Protein AF-A0A0G0W596-F1 (afdb_monomer_lite)

pLDDT: mean 86.66, std 13.68, range [36.91, 97.81]

Sequence (212 aa):
FNVTNSRGSFLPIEAFNLPSAPQGGFKIITNQITNSRLVGLHFIVGQDIKKMVISLTGNFDDSIIEFFSSQKEVDLCSKFGGFVRQSICKNGQYTIYVKFFTEYGQPSEVISTSVRLVSGDSPDNHSVVSALFIKPLYKGMSSSDVKRLQSLLSDLPEIYPEGLITGYFGFLTEKAIQRFQVQYGITSLSTDPGYGYVGPKTRAKLQEIFNR

Secondary structure (DSSP, 8-state):
---------PPPGGGGPPP-PPTT--EEE--SEESSSEEEEEEE--TTEEEEEEESSTT-TT---EE--SEEEEETTEETTTTEE-S---SEEEEEEEEEEETT-PBPPPEEEEEEE--SS-SS----------S-B-TT-BSHHHHHHHHHHHT-TTT-TT----SB--HHHHHHHHHHHHHTTS-S-TTSTTTT-B-HHHHHHHHHHH--

Foldseek 3Di:
DDDPPDPDPDDDPCLPDAFDADVVGKDWDWAQEDQDQKTKTFIDGDPQWFWKWKDQDPVCPQIDIDTDDRMDIDRQQAGNHNPAHQPDDDFAKTKMWMWTAGPSGRIDDIDIDIHTHDNPDDDDDPPLLQLQDPDKDAAADADPVQLSLLCLLLVPCVLQVVSHRPSHCHPSVLSSLQSVCCVVVVDDDCPPPCRSMCDPSNSVVSNVVRVD

Structure (mmCIF, N/CA/C/O backbone):
data_AF-A0A0G0W596-F1
#
_entry.id   AF-A0A0G0W596-F1
#
loop_
_atom_site.group_PDB
_atom_site.id
_atom_site.type_symbol
_atom_site.label_atom_id
_atom_site.label_alt_id
_atom_site.label_comp_id
_atom_site.label_asym_id
_atom_site.label_entity_id
_atom_site.label_seq_id
_atom_site.pdbx_PDB_ins_code
_atom_site.Cartn_x
_atom_site.Cartn_y
_atom_site.Cartn_z
_atom_site.occupancy
_atom_site.B_iso_or_equiv
_atom_site.auth_seq_id
_atom_site.auth_comp_id
_atom_site.auth_asym_id
_atom_site.auth_atom_id
_atom_site.pdbx_PDB_model_num
ATOM 1 N N . PHE A 1 1 ? -6.261 -26.479 59.184 1.00 36.91 1 PHE A N 1
ATOM 2 C CA . PHE A 1 1 ? -5.425 -26.418 57.971 1.00 36.91 1 PHE A CA 1
ATOM 3 C C . PHE A 1 1 ? -5.907 -25.256 57.117 1.00 36.91 1 PHE A C 1
ATOM 5 O O . PHE A 1 1 ? -6.992 -25.334 56.560 1.00 36.91 1 PHE A O 1
ATOM 12 N N . ASN A 1 2 ? -5.154 -24.152 57.105 1.00 38.25 2 ASN A N 1
ATOM 13 C CA . ASN A 1 2 ? -5.398 -23.021 56.210 1.00 38.25 2 ASN A CA 1
ATOM 14 C C . ASN A 1 2 ? -4.951 -23.422 54.805 1.00 38.25 2 ASN A C 1
ATOM 16 O O . ASN A 1 2 ? -3.762 -23.643 54.587 1.00 38.25 2 ASN A O 1
ATOM 20 N N . VAL A 1 3 ? -5.890 -23.510 53.867 1.00 43.50 3 VAL A N 1
ATOM 21 C CA . VAL A 1 3 ? -5.562 -23.633 52.446 1.00 43.50 3 VAL A CA 1
ATOM 22 C C . VAL A 1 3 ? -5.414 -22.215 51.906 1.00 43.50 3 VAL A C 1
ATOM 24 O O 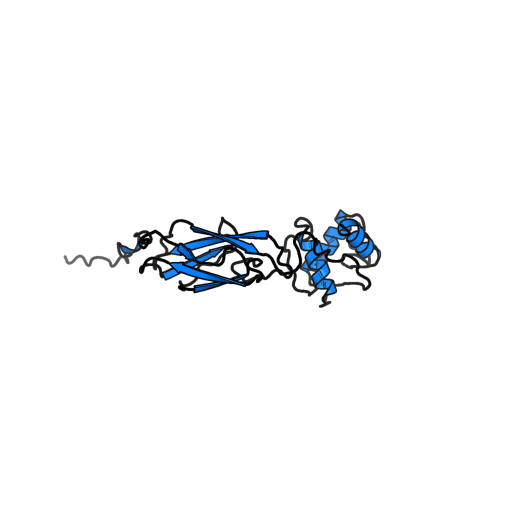. VAL A 1 3 ? -6.393 -21.500 51.707 1.00 43.50 3 VAL A O 1
ATOM 27 N N . THR A 1 4 ? -4.170 -21.777 51.725 1.00 44.16 4 THR A N 1
ATOM 28 C CA . THR A 1 4 ? -3.853 -20.564 50.970 1.00 44.16 4 THR A CA 1
ATOM 29 C C . THR A 1 4 ? -4.248 -20.793 49.519 1.00 44.16 4 THR A C 1
ATOM 31 O O . THR A 1 4 ? -3.578 -21.543 48.811 1.00 44.16 4 THR A O 1
ATOM 34 N N . ASN A 1 5 ? -5.350 -20.174 49.092 1.00 43.12 5 ASN A N 1
ATOM 35 C CA . ASN A 1 5 ? -5.788 -20.211 47.703 1.00 43.12 5 ASN A CA 1
ATOM 36 C C . ASN A 1 5 ? -4.708 -19.570 46.820 1.00 43.12 5 ASN A C 1
ATOM 38 O O . ASN A 1 5 ? -4.368 -18.392 46.961 1.00 43.12 5 ASN A O 1
ATOM 42 N N . SER A 1 6 ? -4.142 -20.389 45.941 1.00 49.84 6 SER A N 1
ATOM 43 C CA . SER A 1 6 ? -3.164 -20.030 44.925 1.00 49.84 6 SER A CA 1
ATOM 44 C C . SER A 1 6 ? -3.703 -18.904 44.045 1.00 49.84 6 SER A C 1
ATOM 46 O O . SER A 1 6 ? -4.738 -19.055 43.398 1.00 49.84 6 SER A O 1
ATOM 48 N N . ARG A 1 7 ? -2.979 -17.781 44.003 1.00 52.16 7 ARG A N 1
ATOM 49 C CA . ARG A 1 7 ? -3.210 -16.661 43.084 1.00 52.16 7 ARG A CA 1
ATOM 50 C C . ARG A 1 7 ? -2.924 -17.108 41.648 1.00 52.16 7 ARG A C 1
ATOM 52 O O . ARG A 1 7 ? -1.826 -16.909 41.141 1.00 52.16 7 ARG A O 1
ATOM 59 N N . GLY A 1 8 ? -3.904 -17.736 41.010 1.00 57.44 8 GLY A N 1
ATOM 60 C CA . GLY A 1 8 ? -3.962 -17.820 39.556 1.00 57.44 8 GLY A CA 1
ATOM 61 C C . GLY A 1 8 ? -4.438 -16.474 39.019 1.00 57.44 8 GLY A C 1
ATOM 62 O O . GLY A 1 8 ? -5.528 -16.032 39.376 1.00 57.44 8 GLY A O 1
ATOM 63 N N . SER A 1 9 ? -3.620 -15.800 38.211 1.00 64.94 9 SER A N 1
ATOM 64 C CA . SER A 1 9 ? -3.994 -14.560 37.522 1.00 64.94 9 SER A CA 1
ATOM 65 C C . SER A 1 9 ? -5.062 -14.859 36.472 1.00 64.94 9 SER A C 1
ATOM 67 O O . SER A 1 9 ? -4.752 -15.101 35.308 1.00 64.94 9 SER A O 1
ATOM 69 N N . PHE A 1 10 ? -6.320 -14.907 36.898 1.00 79.88 10 PHE A N 1
ATOM 70 C CA . PHE A 1 10 ? -7.454 -14.997 35.991 1.00 79.88 10 PHE A CA 1
ATOM 71 C C . PHE A 1 10 ? -7.694 -13.623 35.367 1.00 79.88 10 PHE A C 1
ATOM 73 O O . PHE A 1 10 ? -7.660 -12.607 36.064 1.00 79.88 10 PHE A O 1
ATOM 80 N N . LEU A 1 11 ? -7.912 -13.588 34.052 1.00 82.81 11 LEU A N 1
ATOM 81 C CA . LEU A 1 11 ? -8.364 -12.367 33.395 1.00 82.81 11 LEU A CA 1
ATOM 82 C C . LEU A 1 11 ? -9.753 -11.987 33.938 1.00 82.81 11 LEU A C 1
ATOM 84 O O . LEU A 1 11 ? -10.549 -12.882 34.241 1.00 82.81 11 LEU A O 1
ATOM 88 N N . PRO A 1 12 ? -10.047 -10.683 34.070 1.00 89.12 12 PRO A N 1
ATOM 89 C CA . PRO A 1 12 ? -11.373 -10.227 34.472 1.00 89.12 12 PRO A CA 1
ATOM 90 C C . PRO A 1 12 ? -12.428 -10.703 33.460 1.00 89.12 12 PRO A C 1
ATOM 92 O O . PRO A 1 12 ? -12.115 -10.898 32.285 1.00 89.12 12 PRO A O 1
ATOM 95 N N . ILE A 1 13 ? -13.674 -10.913 33.899 1.00 86.56 13 ILE A N 1
ATOM 96 C CA . ILE A 1 13 ? -14.753 -11.447 33.040 1.00 86.56 13 ILE A CA 1
ATOM 97 C C . ILE A 1 13 ? -14.982 -10.526 31.831 1.00 86.56 13 ILE A C 1
ATOM 99 O O . ILE A 1 13 ? -15.252 -10.990 30.724 1.00 86.56 13 ILE A O 1
ATOM 103 N N . GLU A 1 14 ? -14.775 -9.225 32.016 1.00 87.50 14 GLU A N 1
ATOM 104 C CA . GLU A 1 14 ? -14.873 -8.201 30.983 1.00 87.50 14 GLU A CA 1
ATOM 105 C C . GLU A 1 14 ? -13.864 -8.395 29.840 1.00 87.50 14 GLU A C 1
ATOM 107 O O . GLU A 1 14 ? -14.094 -7.905 28.735 1.00 87.50 14 GLU A O 1
ATOM 112 N N . ALA A 1 15 ? -12.782 -9.153 30.052 1.00 90.62 15 ALA A N 1
ATOM 113 C CA . ALA A 1 15 ? -11.807 -9.476 29.009 1.00 90.62 15 ALA A CA 1
ATOM 114 C C . ALA A 1 15 ? -12.377 -10.332 27.871 1.00 90.62 15 ALA A C 1
ATOM 116 O O . ALA A 1 15 ? -11.777 -10.411 26.795 1.00 90.62 15 ALA A O 1
ATOM 117 N N . PHE A 1 16 ? -13.532 -10.956 28.092 1.00 92.44 16 PHE A N 1
ATOM 118 C CA . PHE A 1 16 ? -14.226 -11.783 27.110 1.00 92.44 16 PHE A CA 1
ATOM 119 C C . PHE A 1 16 ? -15.388 -11.051 26.427 1.00 92.44 16 PHE A C 1
ATOM 121 O O . PHE A 1 16 ? -15.996 -11.601 25.510 1.00 92.44 16 PHE A O 1
ATOM 128 N N . ASN A 1 17 ? -15.689 -9.813 26.835 1.00 93.88 17 ASN A N 1
ATOM 129 C CA . ASN A 1 17 ? -16.763 -9.035 26.232 1.00 93.88 17 ASN A CA 1
ATOM 130 C C . ASN A 1 17 ? -16.370 -8.561 24.830 1.00 93.88 17 ASN A C 1
ATOM 132 O O . ASN A 1 17 ? -15.321 -7.941 24.635 1.00 93.88 17 ASN A O 1
ATOM 136 N N . LEU A 1 18 ? -17.247 -8.821 23.860 1.00 95.25 18 LEU A N 1
ATOM 137 C CA . LEU A 1 18 ? -17.132 -8.243 22.525 1.00 95.25 18 LEU A CA 1
ATOM 138 C C . LEU A 1 18 ? -17.275 -6.713 22.585 1.00 95.25 18 LEU A C 1
ATOM 140 O O . LEU A 1 18 ? -17.968 -6.201 23.468 1.00 95.25 18 LEU A O 1
ATOM 144 N N . PRO A 1 19 ? -16.675 -5.982 21.629 1.00 96.31 19 PRO A N 1
ATOM 145 C CA . PRO A 1 19 ? -16.856 -4.544 21.514 1.00 96.31 19 PRO A CA 1
ATOM 146 C C . PRO A 1 19 ? -18.317 -4.085 21.502 1.00 96.31 19 PRO A C 1
ATOM 148 O O . PRO A 1 19 ? -19.136 -4.570 20.717 1.00 96.31 19 PRO A O 1
ATOM 151 N N . SER A 1 20 ? -18.620 -3.077 22.311 1.00 95.06 20 SER A N 1
ATOM 152 C CA . SER A 1 20 ? -19.950 -2.490 22.440 1.00 95.06 20 SER A CA 1
ATOM 153 C C . SER A 1 20 ? -20.185 -1.448 21.346 1.00 95.06 20 SER A C 1
ATOM 155 O O . SER A 1 20 ? -19.596 -0.369 21.347 1.00 95.06 20 SER A O 1
ATOM 157 N N . ALA A 1 21 ? -21.063 -1.745 20.389 1.00 92.06 21 ALA A N 1
ATOM 158 C CA . ALA A 1 21 ? -21.378 -0.802 19.320 1.00 92.06 21 ALA A CA 1
ATOM 159 C C . ALA A 1 21 ? -22.226 0.387 19.835 1.00 92.06 21 ALA A C 1
ATOM 161 O O . ALA A 1 21 ? -23.176 0.178 20.594 1.00 92.06 21 ALA A O 1
ATOM 162 N N . PRO A 1 22 ? -21.947 1.634 19.406 1.00 91.88 22 PRO A N 1
ATOM 163 C CA . PRO A 1 22 ? -22.785 2.786 19.730 1.00 91.88 22 PRO A CA 1
ATOM 164 C C . PRO A 1 22 ? -24.123 2.736 18.969 1.00 91.88 22 PRO A C 1
ATOM 166 O O . PRO A 1 22 ? -24.329 1.904 18.079 1.00 91.88 22 PRO A O 1
ATOM 169 N N . GLN A 1 23 ? -25.047 3.650 19.285 1.00 89.44 23 GLN A N 1
ATOM 170 C CA . GLN A 1 23 ? -26.336 3.735 18.591 1.00 89.44 23 GLN A CA 1
ATOM 171 C C . GLN A 1 23 ? -26.127 3.953 17.080 1.00 89.44 23 GLN A C 1
ATOM 173 O O . GLN A 1 23 ? -25.554 4.952 16.645 1.00 89.44 23 GLN A O 1
ATOM 178 N N . GLY A 1 24 ? -26.604 3.004 16.270 1.00 86.69 24 GLY A N 1
ATOM 179 C CA . GLY A 1 24 ? -26.395 3.003 14.819 1.00 86.69 24 GLY A CA 1
ATOM 180 C C . GLY A 1 24 ? -25.111 2.312 14.348 1.00 86.69 24 GLY A C 1
ATOM 181 O O . GLY A 1 24 ? -24.777 2.444 13.172 1.00 86.69 24 GLY A O 1
ATOM 182 N N . GLY A 1 25 ? -24.422 1.580 15.228 1.00 92.81 25 GLY A N 1
ATOM 183 C CA . GLY A 1 25 ? -23.269 0.748 14.890 1.00 92.81 25 GLY A CA 1
ATOM 184 C C . GLY A 1 25 ? -21.946 1.509 14.813 1.00 92.81 25 GLY A C 1
ATOM 185 O O . GLY A 1 25 ? -21.899 2.735 14.919 1.00 92.81 25 GLY A O 1
ATOM 186 N N . PHE A 1 26 ? -20.858 0.768 14.608 1.00 94.69 26 PHE A N 1
ATOM 187 C CA . PHE A 1 26 ? -19.554 1.353 14.298 1.00 94.69 26 PHE A CA 1
ATOM 188 C C . PHE A 1 26 ? -19.595 2.045 12.929 1.00 94.69 26 PHE A C 1
ATOM 190 O O . PHE A 1 26 ? -20.123 1.479 11.970 1.00 94.69 26 PHE A O 1
ATOM 197 N N . LYS A 1 27 ? -19.033 3.254 12.814 1.00 94.50 27 LYS A N 1
ATOM 198 C CA . LYS A 1 27 ? -19.034 4.014 11.550 1.00 94.50 27 LYS A CA 1
ATOM 199 C C . LYS A 1 27 ? -17.666 4.587 11.217 1.00 94.50 27 LYS A C 1
ATOM 201 O O . LYS A 1 27 ? -16.952 5.052 12.104 1.00 94.50 27 LYS A O 1
ATOM 206 N N . ILE A 1 28 ? -17.371 4.621 9.919 1.00 95.94 28 ILE A N 1
ATOM 207 C CA . ILE A 1 28 ? -16.279 5.397 9.327 1.00 95.94 28 ILE A CA 1
ATOM 208 C C . ILE A 1 28 ? -16.921 6.556 8.568 1.00 95.94 28 ILE A C 1
ATOM 210 O O . ILE A 1 28 ? -17.745 6.340 7.680 1.00 95.94 28 ILE A O 1
ATOM 214 N N . ILE A 1 29 ? -16.554 7.781 8.916 1.00 93.50 29 ILE A N 1
ATOM 215 C CA . ILE A 1 29 ? -16.987 8.998 8.238 1.00 93.50 29 ILE A CA 1
ATOM 216 C C . ILE A 1 29 ? -15.802 9.510 7.425 1.00 93.50 29 ILE A C 1
ATOM 218 O O . ILE A 1 29 ? -14.717 9.735 7.962 1.00 93.50 29 ILE A O 1
ATOM 222 N N . THR A 1 30 ? -16.008 9.671 6.121 1.00 92.75 30 THR A N 1
ATOM 223 C CA . THR A 1 30 ? -15.000 10.185 5.193 1.00 92.75 30 THR A CA 1
ATOM 224 C C . THR A 1 30 ? -15.647 10.731 3.921 1.00 92.75 30 THR A C 1
ATOM 226 O O . THR A 1 30 ? -16.825 10.473 3.647 1.00 92.75 30 THR A O 1
ATOM 229 N N . ASN A 1 31 ? -14.867 11.461 3.126 1.00 84.56 31 ASN A N 1
ATOM 230 C CA . ASN A 1 31 ? -15.284 11.933 1.813 1.00 84.56 31 ASN A CA 1
ATOM 231 C C . ASN A 1 31 ? -15.333 10.758 0.830 1.00 84.56 31 ASN A C 1
ATOM 233 O O . ASN A 1 31 ? -14.343 10.063 0.630 1.00 84.56 31 ASN A O 1
ATOM 237 N N . GLN A 1 32 ? -16.477 10.566 0.171 1.00 88.75 32 GLN A N 1
ATOM 238 C CA . GLN A 1 32 ? -16.659 9.492 -0.817 1.00 88.75 32 GLN A CA 1
ATOM 239 C C . GLN A 1 32 ? -15.873 9.741 -2.116 1.00 88.75 32 GLN A C 1
ATOM 241 O O . GLN A 1 32 ? -15.584 8.802 -2.855 1.00 88.75 32 GLN A O 1
ATOM 246 N N . ILE A 1 33 ? -15.521 10.999 -2.401 1.00 88.62 33 ILE A N 1
ATOM 247 C CA . ILE A 1 33 ? -14.723 11.410 -3.560 1.00 88.62 33 ILE A CA 1
ATOM 248 C C . ILE A 1 33 ? -13.627 12.359 -3.074 1.00 88.62 33 ILE A C 1
ATOM 250 O O . ILE A 1 33 ? -13.894 13.265 -2.286 1.00 88.62 33 ILE A O 1
ATOM 254 N N . THR A 1 34 ? -12.401 12.157 -3.547 1.00 88.38 34 THR A N 1
ATOM 255 C CA . THR A 1 34 ? -11.233 12.969 -3.184 1.00 88.38 34 THR A CA 1
ATOM 256 C C . THR A 1 34 ? -10.324 13.171 -4.390 1.00 88.38 34 THR A C 1
ATOM 258 O O . THR A 1 34 ? -10.234 12.303 -5.252 1.00 88.38 34 THR A O 1
ATOM 261 N N . ASN A 1 35 ? -9.619 14.297 -4.443 1.00 87.25 35 ASN A N 1
ATOM 262 C CA . ASN A 1 35 ? -8.510 14.533 -5.374 1.00 87.25 35 ASN A CA 1
ATOM 263 C C . ASN A 1 35 ? -7.130 14.304 -4.730 1.00 87.25 35 ASN A C 1
ATOM 265 O O . ASN A 1 35 ? -6.111 14.323 -5.422 1.00 87.25 35 ASN A O 1
ATOM 269 N N . SER A 1 36 ? -7.108 14.064 -3.417 1.00 87.25 36 SER A N 1
ATOM 270 C CA . SER A 1 36 ? -5.921 13.793 -2.615 1.00 87.25 36 SER A CA 1
ATOM 271 C C . SER A 1 36 ? -5.823 12.309 -2.279 1.00 87.25 36 SER A C 1
ATOM 273 O O . SER A 1 36 ? -6.803 11.693 -1.856 1.00 87.25 36 SER A O 1
ATOM 275 N N . ARG A 1 37 ? -4.611 11.753 -2.391 1.00 90.69 37 ARG A N 1
ATOM 276 C CA . ARG A 1 37 ? -4.290 10.398 -1.912 1.00 90.69 37 ARG A CA 1
ATOM 277 C C . ARG A 1 37 ? -4.364 10.261 -0.388 1.00 90.69 37 ARG A C 1
ATOM 279 O O . ARG A 1 37 ? -4.497 9.149 0.106 1.00 90.69 37 ARG A O 1
ATOM 286 N N . LEU A 1 38 ? -4.231 11.374 0.335 1.00 90.94 38 LEU A N 1
ATOM 287 C CA . LEU A 1 38 ? -4.350 11.433 1.789 1.00 90.94 38 LEU A CA 1
ATOM 288 C C . LEU A 1 38 ? -5.805 11.717 2.147 1.00 90.94 38 LEU A C 1
ATOM 290 O O . LEU A 1 38 ? -6.358 12.737 1.725 1.00 90.94 38 LEU A O 1
ATOM 294 N N . VAL A 1 39 ? -6.413 10.799 2.893 1.00 93.56 39 VAL A N 1
ATOM 295 C CA . VAL A 1 39 ? -7.831 10.828 3.245 1.00 93.56 39 VAL A CA 1
ATOM 296 C C . VAL A 1 39 ? -7.992 10.802 4.755 1.00 93.56 39 VAL A C 1
ATOM 298 O O . VAL A 1 39 ? -7.520 9.886 5.428 1.00 93.56 39 VAL A O 1
ATOM 301 N N . GLY A 1 40 ? -8.707 11.799 5.273 1.00 93.38 40 GLY A N 1
ATOM 302 C CA . GLY A 1 40 ? -9.138 11.843 6.663 1.00 93.38 40 GLY A CA 1
ATOM 303 C C . GLY A 1 40 ? -10.298 10.882 6.924 1.00 93.38 40 GLY A C 1
ATOM 304 O O . GLY A 1 40 ? -11.275 10.832 6.169 1.00 93.38 40 GLY A O 1
ATOM 305 N N . LEU A 1 41 ? -10.188 10.135 8.014 1.00 95.88 41 LEU A N 1
ATOM 306 C CA . LEU A 1 41 ? -11.189 9.218 8.537 1.00 95.88 41 LEU A CA 1
ATOM 307 C C . LEU A 1 41 ? -11.572 9.672 9.941 1.00 95.88 41 LEU A C 1
ATOM 309 O O . LEU A 1 41 ? -10.693 9.901 10.771 1.00 95.88 41 LEU A O 1
ATOM 313 N N . HIS A 1 42 ? -12.870 9.749 10.212 1.00 96.31 42 HIS A N 1
ATOM 314 C CA . HIS A 1 42 ? -13.415 9.939 11.553 1.00 96.31 42 HIS A CA 1
ATOM 315 C C . HIS A 1 42 ? -14.213 8.705 11.963 1.00 96.31 42 HIS A C 1
ATOM 317 O O . HIS A 1 42 ? -14.974 8.162 11.161 1.00 96.31 42 HIS A O 1
ATOM 323 N N . PHE A 1 43 ? -14.063 8.266 13.208 1.00 96.62 43 PHE A N 1
ATOM 324 C CA . PHE A 1 43 ? -14.672 7.026 13.684 1.00 96.62 43 PHE A CA 1
ATOM 325 C C . PHE A 1 43 ? -15.720 7.288 14.760 1.00 96.62 43 PHE A C 1
ATOM 327 O O . PHE A 1 43 ? -15.474 8.018 15.719 1.00 96.62 43 PHE A O 1
ATOM 334 N N . ILE A 1 44 ? -16.879 6.642 14.621 1.00 95.31 44 ILE A N 1
ATOM 335 C CA . ILE A 1 44 ? -17.909 6.575 15.663 1.00 95.31 44 ILE A CA 1
ATOM 336 C C . ILE A 1 44 ? -17.878 5.162 16.239 1.00 95.31 44 ILE A C 1
ATOM 338 O O . ILE A 1 44 ? -18.185 4.201 15.531 1.00 95.31 44 ILE A O 1
ATOM 342 N N . VAL A 1 45 ? -17.470 5.039 17.503 1.00 96.69 45 VAL A N 1
ATOM 343 C CA . VAL A 1 45 ? -17.202 3.755 18.169 1.00 96.69 45 VAL A CA 1
ATOM 344 C C . VAL A 1 45 ? -17.712 3.739 19.614 1.00 96.69 45 VAL A C 1
ATOM 346 O O . VAL A 1 45 ? -18.100 4.776 20.151 1.00 96.69 45 VAL A O 1
ATOM 349 N N . GLY A 1 46 ? -17.714 2.557 20.236 1.00 94.88 46 GLY A N 1
ATOM 350 C CA . GLY A 1 46 ? -18.008 2.379 21.659 1.00 94.88 46 GLY A CA 1
ATOM 351 C C . GLY A 1 46 ? -16.917 2.931 22.576 1.00 94.88 46 GLY A C 1
ATOM 352 O O . GLY A 1 46 ? -15.760 3.069 22.181 1.00 94.88 46 GLY A O 1
ATOM 353 N N . GLN A 1 47 ? -17.275 3.235 23.825 1.00 94.94 47 GLN A N 1
ATOM 354 C CA . GLN A 1 47 ? -16.341 3.780 24.827 1.00 94.94 47 GLN A CA 1
ATOM 355 C C . GLN A 1 47 ? -15.284 2.762 25.302 1.00 94.94 47 GLN A C 1
ATOM 357 O O . GLN A 1 47 ? -14.240 3.133 25.852 1.00 94.94 47 GLN A O 1
ATOM 362 N N . ASP A 1 48 ? -15.558 1.480 25.086 1.00 95.50 48 ASP A N 1
ATOM 363 C CA . ASP A 1 48 ? -14.722 0.330 25.417 1.00 95.50 48 ASP A CA 1
ATOM 364 C C . ASP A 1 48 ? -13.617 0.059 24.381 1.00 95.50 48 ASP A C 1
ATOM 366 O O . ASP A 1 48 ? -12.698 -0.719 24.646 1.00 95.50 48 ASP A O 1
ATOM 370 N N . ILE A 1 49 ? -13.645 0.738 23.229 1.00 97.69 49 ILE A N 1
ATOM 371 C CA . ILE A 1 49 ? -12.593 0.634 22.217 1.00 97.69 49 ILE A CA 1
ATOM 372 C C . ILE A 1 49 ? -11.313 1.316 22.694 1.00 97.69 49 ILE A C 1
ATOM 374 O O . ILE A 1 49 ? -11.307 2.491 23.067 1.00 97.69 49 ILE A O 1
ATOM 378 N N . LYS A 1 50 ? -10.202 0.575 22.634 1.00 97.50 50 LYS A N 1
ATOM 379 C CA . LYS A 1 50 ? -8.857 1.074 22.976 1.00 97.50 50 LYS A CA 1
ATOM 380 C C . LYS A 1 50 ? -7.845 0.908 21.857 1.00 97.50 50 LYS A C 1
ATOM 382 O O . LYS A 1 50 ? -6.824 1.594 21.861 1.00 97.50 50 LYS A O 1
ATOM 387 N N . LYS A 1 51 ? -8.106 0.012 20.907 1.00 97.81 51 LYS A N 1
ATOM 388 C CA . LYS A 1 51 ? -7.210 -0.270 19.786 1.00 97.81 51 LYS A CA 1
ATOM 389 C C . LYS A 1 51 ? -8.002 -0.351 18.490 1.00 97.81 51 LYS A C 1
ATOM 391 O O . LYS A 1 51 ? -9.203 -0.619 18.493 1.00 97.81 51 LYS A O 1
ATOM 396 N N . MET A 1 52 ? -7.323 -0.124 17.381 1.00 96.75 52 MET A N 1
ATOM 397 C CA . MET A 1 52 ? -7.900 -0.211 16.049 1.00 96.75 52 MET A CA 1
ATOM 398 C C . MET A 1 52 ? -6.870 -0.717 15.052 1.00 96.75 52 MET A C 1
ATOM 400 O O . MET A 1 52 ? -5.669 -0.697 15.310 1.00 96.75 52 MET A O 1
ATOM 404 N N . VAL A 1 53 ? -7.352 -1.164 13.903 1.00 95.44 53 VAL A N 1
ATOM 405 C CA . VAL A 1 53 ? -6.512 -1.509 12.766 1.00 95.44 53 VAL A CA 1
ATOM 406 C C . VAL A 1 53 ? -7.189 -1.037 11.487 1.00 95.44 53 VAL A C 1
ATOM 408 O O . VAL A 1 53 ? -8.401 -1.199 11.330 1.00 95.44 53 VAL A O 1
ATOM 411 N N . ILE A 1 54 ? -6.405 -0.425 10.602 1.00 94.62 54 ILE A N 1
ATOM 412 C CA . ILE A 1 54 ? -6.839 0.068 9.293 1.00 94.62 54 ILE A CA 1
ATOM 413 C C . ILE A 1 54 ? -6.076 -0.710 8.232 1.00 94.62 54 ILE A C 1
ATOM 415 O O . ILE A 1 54 ? -4.866 -0.899 8.351 1.00 94.62 54 ILE A O 1
ATOM 419 N N . SER A 1 55 ? -6.786 -1.136 7.199 1.00 93.00 55 SER A N 1
ATOM 420 C CA . SER A 1 55 ? -6.242 -1.952 6.128 1.00 93.00 55 SER A CA 1
ATOM 421 C C . SER A 1 55 ? -6.822 -1.544 4.778 1.00 93.00 55 SER A C 1
ATOM 423 O O . SER A 1 55 ? -7.989 -1.152 4.681 1.00 93.00 55 SER A O 1
ATOM 425 N N . LEU A 1 56 ? -6.008 -1.644 3.729 1.00 90.81 56 LEU A N 1
ATOM 426 C CA . LEU A 1 56 ? -6.451 -1.497 2.341 1.00 90.81 56 LEU A CA 1
ATOM 427 C C . LEU A 1 56 ? -6.651 -2.863 1.664 1.00 90.81 56 LEU A C 1
ATOM 429 O O . LEU A 1 56 ? -7.070 -2.931 0.508 1.00 90.81 56 LEU A O 1
ATOM 433 N N . THR A 1 57 ? -6.402 -3.957 2.389 1.00 81.06 57 THR A N 1
ATOM 434 C CA . THR A 1 57 ? -6.633 -5.333 1.953 1.00 81.06 57 THR A CA 1
ATOM 435 C C . THR A 1 57 ? -7.675 -5.981 2.871 1.00 81.06 57 THR A C 1
ATOM 437 O O . THR A 1 57 ? -7.535 -6.005 4.082 1.00 81.06 57 THR A O 1
ATOM 440 N N . GLY A 1 58 ? -8.764 -6.548 2.345 1.00 80.38 58 GLY A N 1
ATOM 441 C CA . GLY A 1 58 ? -9.848 -7.079 3.203 1.00 80.38 58 GLY A CA 1
ATOM 442 C C . GLY A 1 58 ? -9.425 -8.165 4.214 1.00 80.38 58 GLY A C 1
ATOM 443 O O . GLY A 1 58 ? -10.185 -8.494 5.121 1.00 80.38 58 GLY A O 1
ATOM 444 N N . ASN A 1 59 ? -8.215 -8.713 4.070 1.00 86.00 59 ASN A N 1
ATOM 445 C CA . ASN A 1 59 ? -7.615 -9.724 4.934 1.00 86.00 59 ASN A CA 1
ATOM 446 C C . ASN A 1 59 ? -6.695 -9.174 6.042 1.00 86.00 59 ASN A C 1
ATOM 448 O O . ASN A 1 59 ? -6.251 -9.966 6.865 1.00 86.00 59 ASN A O 1
ATOM 452 N N . PHE A 1 60 ? -6.437 -7.862 6.107 1.00 88.00 60 PHE A N 1
ATOM 453 C CA . PHE A 1 60 ? -5.605 -7.223 7.139 1.00 88.00 60 PHE A CA 1
ATOM 454 C C . PHE A 1 60 ? -4.117 -7.640 7.163 1.00 88.00 60 PHE A C 1
ATOM 456 O O . PHE A 1 60 ? -3.398 -7.231 8.077 1.00 88.00 60 PHE A O 1
ATOM 463 N N . ASP A 1 61 ? -3.616 -8.367 6.156 1.00 83.56 61 ASP A N 1
ATOM 464 C CA . ASP A 1 61 ? -2.194 -8.762 6.049 1.00 83.56 61 ASP A CA 1
ATOM 465 C C . ASP A 1 61 ? -1.252 -7.558 5.904 1.00 83.56 61 ASP A C 1
ATOM 467 O O . ASP A 1 61 ? -0.055 -7.631 6.182 1.00 83.56 61 ASP A O 1
ATOM 471 N N . ASP A 1 62 ? -1.796 -6.434 5.448 1.00 77.12 62 ASP A N 1
ATOM 472 C CA . ASP A 1 62 ? -1.087 -5.178 5.306 1.00 77.12 62 ASP A CA 1
ATOM 473 C C . ASP A 1 62 ? -1.200 -4.302 6.557 1.00 77.12 62 ASP A C 1
ATOM 475 O O . ASP A 1 62 ? -0.898 -3.126 6.454 1.00 77.12 62 ASP A O 1
ATOM 479 N N . SER A 1 63 ? -1.661 -4.784 7.710 1.00 83.44 63 SER A N 1
ATOM 480 C CA . SER A 1 63 ? -2.063 -3.889 8.799 1.00 83.44 63 SER A CA 1
ATOM 481 C C . SER A 1 63 ? -1.415 -4.207 10.141 1.00 83.44 63 SER A C 1
ATOM 483 O O . SER A 1 63 ? -0.964 -5.320 10.402 1.00 83.44 63 SER A O 1
ATOM 485 N N . ILE A 1 64 ? -1.336 -3.189 11.000 1.00 85.94 64 ILE A N 1
ATOM 486 C CA . ILE A 1 64 ? -0.773 -3.287 12.348 1.00 85.94 64 ILE A CA 1
ATOM 487 C C . ILE A 1 64 ? -1.798 -2.719 13.323 1.00 85.94 64 ILE A C 1
ATOM 489 O O . ILE A 1 64 ? -2.348 -1.642 13.097 1.00 85.94 64 ILE A O 1
ATOM 493 N N . ILE A 1 65 ? -2.051 -3.452 14.409 1.00 91.88 65 ILE A N 1
ATOM 494 C CA . ILE A 1 65 ? -2.921 -2.982 15.487 1.00 91.88 65 ILE A CA 1
ATOM 495 C C . ILE A 1 65 ? -2.246 -1.800 16.182 1.00 91.88 65 ILE A C 1
ATOM 497 O O . ILE A 1 65 ? -1.111 -1.900 16.646 1.00 91.88 65 ILE A O 1
ATOM 501 N N . GLU A 1 66 ? -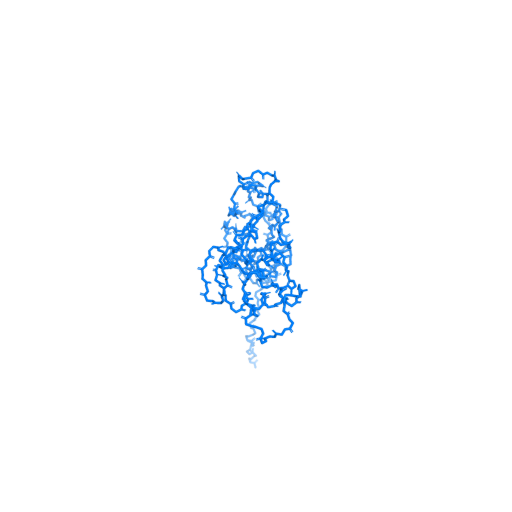2.974 -0.699 16.300 1.00 92.62 66 GLU A N 1
ATOM 502 C CA . GLU A 1 66 ? -2.529 0.528 16.949 1.00 92.62 66 GLU A CA 1
ATOM 503 C C . GLU A 1 66 ? -3.514 0.982 18.031 1.00 92.62 66 GLU A C 1
ATOM 505 O O . GLU A 1 66 ? -4.633 0.474 18.142 1.00 92.62 66 GLU A O 1
ATOM 510 N N . PHE A 1 67 ? -3.097 1.945 18.856 1.00 96.38 67 PHE A N 1
ATOM 511 C CA . PHE A 1 67 ? -4.006 2.589 19.800 1.00 96.38 67 PHE A CA 1
ATOM 512 C C . PHE A 1 67 ? -5.099 3.351 19.057 1.00 96.38 67 PHE A C 1
ATOM 514 O O . PHE A 1 67 ? -4.861 3.972 18.021 1.00 96.38 67 PHE A O 1
ATOM 521 N N . PHE A 1 68 ? -6.306 3.302 19.608 1.00 96.81 68 PHE A N 1
ATOM 522 C CA . PHE A 1 68 ? -7.450 3.976 19.025 1.00 96.81 68 PHE A CA 1
ATOM 523 C C . PHE A 1 68 ? -7.248 5.495 18.996 1.00 96.81 68 PHE A C 1
ATOM 525 O O . PHE A 1 68 ? -6.852 6.109 19.987 1.00 96.81 68 PHE A O 1
ATOM 532 N N . SER A 1 69 ? -7.598 6.090 17.858 1.00 96.38 69 SER A N 1
ATOM 533 C CA . SER A 1 69 ? -7.772 7.527 17.682 1.00 96.38 69 SER A CA 1
ATOM 534 C C . SER A 1 69 ? -9.124 7.775 17.023 1.00 96.38 69 SER A C 1
ATOM 536 O O . SER A 1 69 ? -9.507 7.052 16.106 1.00 96.38 69 SER A O 1
ATOM 538 N N . SER A 1 70 ? -9.839 8.819 17.448 1.00 93.25 70 SER A N 1
ATOM 539 C CA . SER A 1 70 ? -11.129 9.201 16.854 1.00 93.25 70 SER A CA 1
ATOM 540 C C . SER A 1 70 ? -11.004 9.712 15.417 1.00 93.25 70 SER A C 1
ATOM 542 O O . SER A 1 70 ? -11.993 9.724 14.683 1.00 93.25 70 SER A O 1
ATOM 544 N N . GLN A 1 71 ? -9.796 10.109 15.011 1.00 94.62 71 GLN A N 1
ATOM 545 C CA . GLN A 1 71 ? -9.475 10.535 13.656 1.00 94.62 71 GLN A CA 1
ATOM 546 C C . GLN A 1 71 ? -8.106 10.017 13.208 1.00 94.62 71 GLN A C 1
ATOM 548 O O . GLN A 1 71 ? -7.154 9.981 13.997 1.00 94.62 71 GLN A O 1
ATOM 553 N N . LYS A 1 72 ? -7.994 9.635 11.936 1.00 93.88 72 LYS A N 1
ATOM 554 C CA . LYS A 1 72 ? -6.745 9.191 11.300 1.00 93.88 72 LYS A CA 1
ATOM 555 C C . LYS A 1 72 ? -6.686 9.686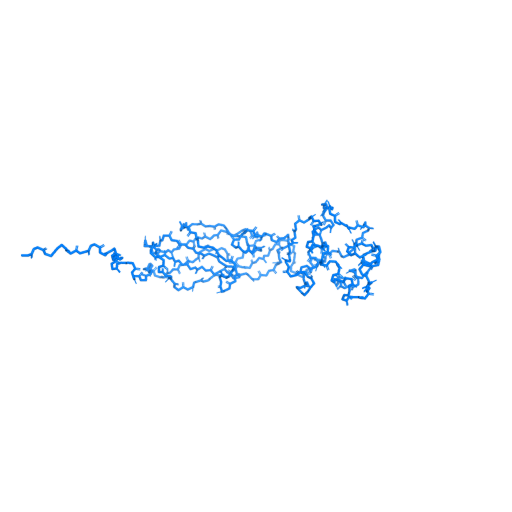 9.864 1.00 93.88 72 LYS A C 1
ATOM 557 O O . LYS A 1 72 ? -7.712 9.819 9.211 1.00 93.88 72 LYS A O 1
ATOM 562 N N . GLU A 1 73 ? -5.479 9.906 9.368 1.00 92.31 73 GLU A N 1
ATOM 563 C CA . GLU A 1 73 ? -5.235 10.111 7.944 1.00 92.31 73 GLU A CA 1
ATOM 564 C C . GLU A 1 73 ? -4.642 8.830 7.358 1.00 92.31 73 GLU A C 1
ATOM 566 O O . GLU A 1 73 ? -3.729 8.244 7.946 1.00 92.31 73 GLU A O 1
ATOM 571 N N . VAL A 1 74 ? -5.172 8.387 6.219 1.00 91.81 74 VAL A N 1
ATOM 572 C CA . VAL A 1 74 ? -4.669 7.220 5.493 1.00 91.81 74 VAL A CA 1
ATOM 573 C C . VAL A 1 74 ? -4.241 7.621 4.088 1.00 91.81 74 VAL A C 1
ATOM 575 O O . VAL A 1 74 ? -4.892 8.428 3.427 1.00 91.81 74 VAL A O 1
ATOM 578 N N . ASP A 1 75 ? -3.144 7.036 3.623 1.00 91.81 75 ASP A N 1
ATOM 579 C CA . ASP A 1 75 ? -2.710 7.135 2.233 1.00 91.81 75 ASP A CA 1
ATOM 580 C C . ASP A 1 75 ? -3.317 5.969 1.444 1.00 91.81 75 ASP A C 1
ATOM 582 O O . ASP A 1 75 ? -2.938 4.817 1.673 1.00 91.81 75 ASP A O 1
ATOM 586 N N . LEU A 1 76 ? -4.235 6.264 0.516 1.00 92.31 76 LEU A N 1
ATOM 587 C CA . LEU A 1 76 ? -4.964 5.270 -0.291 1.00 92.31 76 LEU A CA 1
ATOM 588 C C . LEU A 1 76 ? -4.051 4.358 -1.123 1.00 92.31 76 LEU A C 1
ATOM 590 O O . LEU A 1 76 ? -4.464 3.282 -1.542 1.00 92.31 76 LEU A O 1
ATOM 594 N N . CYS A 1 77 ? -2.812 4.779 -1.367 1.00 88.25 77 CYS A N 1
ATOM 595 C CA . CYS A 1 77 ? -1.836 4.047 -2.169 1.00 88.25 77 CYS A CA 1
ATOM 596 C C . CYS A 1 77 ? -0.620 3.653 -1.339 1.00 88.25 77 CYS A C 1
ATOM 598 O O . CYS A 1 77 ? 0.528 3.697 -1.796 1.00 88.25 77 CYS A O 1
ATOM 600 N N . SER A 1 78 ? -0.867 3.312 -0.081 1.00 85.81 78 SER A N 1
ATOM 601 C CA . SER A 1 78 ? 0.134 2.732 0.795 1.00 85.81 78 SER A CA 1
ATOM 602 C C . SER A 1 78 ? -0.087 1.234 0.989 1.00 85.81 78 SER A C 1
ATOM 604 O O . SER A 1 78 ? -1.154 0.697 0.716 1.00 85.81 78 SER A O 1
ATOM 606 N N . LYS A 1 79 ? 0.962 0.540 1.414 1.00 80.19 79 LYS A N 1
ATOM 607 C CA . LYS A 1 79 ? 0.942 -0.860 1.839 1.00 80.19 79 LYS A CA 1
ATOM 608 C C . LYS A 1 79 ? 1.553 -0.957 3.228 1.00 80.19 79 LYS A C 1
ATOM 610 O O . LYS A 1 79 ? 2.288 -0.054 3.642 1.00 80.19 79 LYS A O 1
ATOM 615 N N . PHE A 1 80 ? 1.289 -2.070 3.908 1.00 78.31 80 PHE A N 1
ATOM 616 C CA . PHE A 1 80 ? 1.778 -2.328 5.262 1.00 78.31 80 PHE A CA 1
ATOM 617 C C . PHE A 1 80 ? 1.406 -1.175 6.209 1.00 78.31 80 PHE A C 1
ATOM 619 O O . PHE A 1 80 ? 2.279 -0.569 6.808 1.00 78.31 80 PHE A O 1
ATOM 626 N N . GLY A 1 81 ? 0.136 -0.767 6.260 1.00 69.06 81 GLY A N 1
ATOM 627 C CA . GLY A 1 81 ? -0.373 0.156 7.274 1.00 69.06 81 GLY A CA 1
ATOM 628 C C . GLY A 1 81 ? 0.188 1.565 7.125 1.00 69.06 81 GLY A C 1
ATOM 629 O O . GLY A 1 81 ? 0.321 2.288 8.107 1.00 69.06 81 GLY A O 1
ATOM 630 N N . GLY A 1 82 ? 0.581 1.940 5.906 1.00 71.81 82 GLY A N 1
ATOM 631 C CA . GLY A 1 82 ? 1.199 3.233 5.622 1.00 71.81 82 GLY A CA 1
ATOM 632 C C . GLY A 1 82 ? 2.727 3.222 5.548 1.00 71.81 82 GLY A C 1
ATOM 633 O O . GLY A 1 82 ? 3.298 4.229 5.122 1.00 71.81 82 GLY A O 1
ATOM 634 N N . PHE A 1 83 ? 3.402 2.122 5.913 1.00 70.88 83 PHE A N 1
ATOM 635 C CA . PHE A 1 83 ? 4.871 2.054 5.931 1.00 70.88 83 PHE A CA 1
ATOM 636 C C . PHE A 1 83 ? 5.493 2.114 4.532 1.00 70.88 83 PHE A C 1
ATOM 638 O O . PHE A 1 83 ? 6.568 2.690 4.356 1.00 70.88 83 PHE A O 1
ATOM 645 N N . VAL A 1 84 ? 4.819 1.566 3.519 1.00 75.50 84 VAL A N 1
ATOM 646 C CA . VAL A 1 84 ? 5.286 1.611 2.128 1.00 75.50 84 VAL A CA 1
ATOM 647 C C . VAL A 1 84 ? 4.357 2.499 1.317 1.00 75.50 84 VAL A C 1
ATOM 649 O O . VAL A 1 84 ? 3.226 2.121 1.034 1.00 75.50 84 VAL A O 1
ATOM 652 N N . ARG A 1 85 ? 4.832 3.676 0.904 1.00 82.00 85 ARG A N 1
ATOM 653 C CA . ARG A 1 85 ? 4.067 4.598 0.051 1.00 82.00 85 ARG A CA 1
ATOM 654 C C . ARG A 1 85 ? 4.394 4.363 -1.417 1.00 82.00 85 ARG A C 1
ATOM 656 O O . ARG A 1 85 ? 5.549 4.494 -1.822 1.00 82.00 85 ARG A O 1
ATOM 663 N N . GLN A 1 86 ? 3.384 4.065 -2.232 1.00 76.06 86 GLN A N 1
ATOM 664 C CA . GLN A 1 86 ? 3.571 3.969 -3.678 1.00 76.06 86 GLN A CA 1
ATOM 665 C C . GLN A 1 86 ? 3.820 5.358 -4.268 1.00 76.06 86 GLN A C 1
ATOM 667 O O . GLN A 1 86 ? 3.243 6.358 -3.832 1.00 76.06 86 GLN A O 1
ATOM 672 N N . SER A 1 87 ? 4.698 5.433 -5.262 1.00 69.81 87 SER A N 1
ATOM 673 C CA . SER A 1 87 ? 4.999 6.676 -5.974 1.00 69.81 87 SER A CA 1
ATOM 674 C C . SER A 1 87 ? 3.864 7.132 -6.886 1.00 69.81 87 SER A C 1
ATOM 676 O O . SER A 1 87 ? 3.695 8.334 -7.068 1.00 69.81 87 SER A O 1
ATOM 678 N N . ILE A 1 88 ? 3.110 6.181 -7.438 1.00 74.69 88 ILE A N 1
ATOM 679 C CA . ILE A 1 88 ? 1.946 6.402 -8.290 1.00 74.69 88 ILE A CA 1
ATOM 680 C C . ILE A 1 88 ? 0.714 5.945 -7.524 1.00 74.69 88 ILE A C 1
ATOM 682 O O . ILE A 1 88 ? 0.703 4.853 -6.959 1.00 74.69 88 ILE A O 1
ATOM 686 N N . CYS A 1 89 ? -0.313 6.787 -7.521 1.00 82.38 89 CYS A N 1
ATOM 687 C CA . CYS A 1 89 ? -1.602 6.497 -6.921 1.00 82.38 89 CYS A CA 1
ATOM 688 C C . CYS A 1 89 ? -2.652 6.591 -8.025 1.00 82.38 89 CYS A C 1
ATOM 690 O O . CYS A 1 89 ? -2.936 7.684 -8.508 1.00 82.38 89 CYS A O 1
ATOM 692 N N . LYS A 1 90 ? -3.103 5.437 -8.527 1.00 84.06 90 LYS A N 1
ATOM 693 C CA . LYS A 1 90 ? -3.980 5.378 -9.702 1.00 84.06 90 LYS A CA 1
ATOM 694 C C . LYS A 1 90 ? -5.361 5.939 -9.331 1.00 84.06 90 LYS A C 1
ATOM 696 O O . LYS A 1 90 ? -5.857 5.709 -8.236 1.00 84.06 90 LYS A O 1
ATOM 701 N N . ASN A 1 91 ? -6.007 6.664 -10.241 1.00 85.88 91 ASN A N 1
ATOM 702 C CA . ASN A 1 91 ? -7.412 7.019 -10.043 1.00 85.88 91 ASN A CA 1
ATOM 703 C C . ASN A 1 91 ? -8.251 5.735 -9.957 1.00 85.88 91 ASN A C 1
ATOM 705 O O . ASN A 1 91 ? -7.966 4.754 -10.647 1.00 85.88 91 ASN A O 1
ATOM 709 N N . GLY A 1 92 ? -9.282 5.732 -9.118 1.00 86.50 92 GLY A N 1
ATOM 710 C CA . GLY A 1 92 ? -10.084 4.530 -8.908 1.00 86.50 92 GLY A CA 1
ATOM 711 C C . GLY A 1 92 ? -10.813 4.500 -7.576 1.00 86.50 92 GL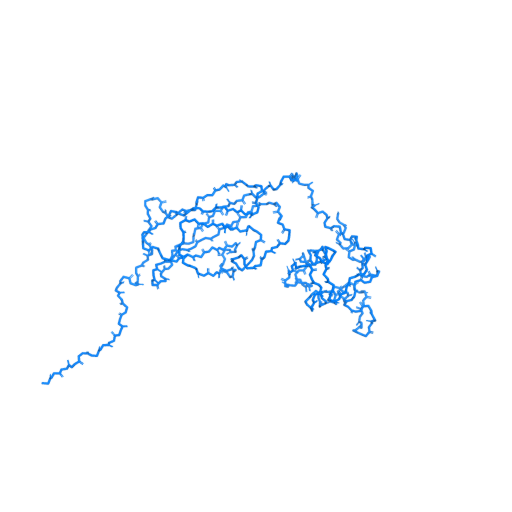Y A C 1
ATOM 712 O O . GLY A 1 92 ? -10.799 5.464 -6.812 1.00 86.50 92 GLY A O 1
ATOM 713 N N . GLN A 1 93 ? -11.484 3.380 -7.323 1.00 91.75 93 GLN A N 1
ATOM 714 C CA . GLN A 1 93 ? -12.174 3.120 -6.068 1.00 91.75 93 GLN A CA 1
ATOM 715 C C . GLN A 1 93 ? -11.255 2.349 -5.122 1.00 91.75 93 GLN A C 1
ATOM 717 O O . GLN A 1 93 ? -10.744 1.285 -5.462 1.00 91.75 93 GLN A O 1
ATOM 722 N N . TYR A 1 94 ? -11.090 2.883 -3.920 1.00 92.62 94 TYR A N 1
ATOM 723 C CA . TYR A 1 94 ? -10.309 2.298 -2.842 1.00 92.62 94 TYR A CA 1
ATOM 724 C C . TYR A 1 94 ? -11.250 1.897 -1.718 1.00 92.62 94 TYR A C 1
ATOM 726 O O . TYR A 1 94 ? -12.091 2.697 -1.316 1.00 92.62 94 TYR A O 1
ATOM 734 N N . THR A 1 95 ? -11.116 0.672 -1.211 1.00 94.12 95 THR A N 1
ATOM 735 C CA . THR A 1 95 ? -11.885 0.214 -0.048 1.00 94.12 95 THR A CA 1
ATOM 736 C C . THR A 1 95 ? -10.981 0.185 1.169 1.00 94.12 95 THR A C 1
ATOM 738 O O . THR A 1 95 ? -9.919 -0.429 1.143 1.00 94.12 95 THR A O 1
ATOM 741 N N . ILE A 1 96 ? -11.412 0.863 2.225 1.00 95.31 96 ILE A N 1
ATOM 742 C CA . ILE A 1 96 ? -10.722 0.934 3.507 1.00 95.31 96 ILE A CA 1
ATOM 743 C C . ILE A 1 96 ? -11.484 0.041 4.472 1.00 95.31 96 ILE A C 1
ATOM 745 O O . ILE A 1 96 ? -12.676 0.259 4.690 1.00 95.31 96 ILE A O 1
ATOM 749 N N . TYR A 1 97 ? -10.794 -0.932 5.053 1.00 95.62 97 TYR A N 1
ATOM 750 C CA . TYR A 1 97 ? -11.317 -1.851 6.054 1.00 95.62 97 TYR A CA 1
ATOM 751 C C . TYR A 1 97 ? -10.811 -1.444 7.433 1.00 95.62 97 TYR A C 1
ATOM 753 O O . TYR A 1 97 ? -9.644 -1.085 7.600 1.00 95.62 97 TYR A O 1
ATOM 761 N N . VAL A 1 98 ? -11.688 -1.498 8.431 1.00 96.44 98 VAL A N 1
ATOM 762 C CA . VAL A 1 98 ? -11.361 -1.153 9.814 1.00 96.44 98 VAL A CA 1
ATOM 763 C C . VAL A 1 98 ? -11.940 -2.199 10.751 1.00 96.44 98 VAL A C 1
ATOM 765 O O . VAL A 1 98 ? -13.060 -2.680 10.566 1.00 96.44 98 VAL A O 1
ATOM 768 N N . LYS A 1 99 ? -11.160 -2.534 11.774 1.00 96.38 99 LYS A N 1
ATOM 769 C CA . LYS A 1 99 ? -11.587 -3.363 12.899 1.00 96.38 99 LYS A CA 1
ATOM 770 C C . LYS A 1 99 ? -11.153 -2.693 14.198 1.00 96.38 99 LYS A C 1
ATOM 772 O O . LYS A 1 99 ? -10.055 -2.140 14.284 1.00 96.38 99 LYS A O 1
ATOM 777 N N . PHE A 1 100 ? -12.024 -2.719 15.196 1.00 97.69 100 PHE A N 1
ATOM 778 C CA . PHE A 1 100 ? -11.773 -2.151 16.516 1.00 97.69 100 PHE A CA 1
ATOM 779 C C . PHE A 1 100 ? -11.575 -3.259 17.537 1.00 97.69 100 PHE A C 1
ATOM 781 O O . PHE A 1 100 ? -12.075 -4.368 17.358 1.00 97.69 100 PHE A O 1
ATOM 788 N N . PHE A 1 101 ? -10.854 -2.954 18.611 1.00 97.50 101 PHE A N 1
ATOM 789 C CA . PHE A 1 101 ? -10.629 -3.906 19.686 1.00 97.50 101 PHE A CA 1
ATOM 790 C C . PHE A 1 101 ? -10.793 -3.257 21.055 1.00 97.50 101 PHE A C 1
ATOM 792 O O . PHE A 1 101 ? -10.435 -2.088 21.269 1.00 97.50 101 PHE A O 1
ATOM 799 N N . THR A 1 102 ? -11.278 -4.061 21.998 1.00 97.19 102 THR A N 1
ATOM 800 C CA . THR A 1 102 ? -11.239 -3.729 23.423 1.00 97.19 102 THR A CA 1
ATOM 801 C C . THR A 1 102 ? -9.796 -3.695 23.937 1.00 97.19 102 THR A C 1
ATOM 803 O O . THR A 1 102 ? -8.844 -4.077 23.246 1.00 97.19 102 THR A O 1
ATOM 806 N N . GLU A 1 103 ? -9.611 -3.265 25.185 1.00 95.31 103 GLU A N 1
ATOM 807 C CA . GLU A 1 103 ? -8.307 -3.300 25.860 1.00 95.31 103 GLU A CA 1
ATOM 808 C C . GLU A 1 103 ? -7.663 -4.698 25.829 1.00 95.31 103 GLU A C 1
ATOM 810 O O . GLU A 1 103 ? -6.472 -4.836 25.518 1.00 95.31 103 GLU A O 1
ATOM 815 N N . TYR A 1 104 ? -8.492 -5.725 26.039 1.00 93.88 104 TYR A N 1
ATOM 816 C CA . TYR A 1 104 ? -8.120 -7.139 26.096 1.00 93.88 104 TYR A CA 1
ATOM 817 C C . TYR A 1 104 ? -8.041 -7.822 24.723 1.00 93.88 104 TYR A C 1
ATOM 819 O O . TYR A 1 104 ? -7.725 -9.006 24.647 1.00 93.88 104 TYR A O 1
ATOM 827 N N . GLY A 1 105 ? -8.272 -7.084 23.632 1.00 93.75 105 GLY A N 1
ATOM 828 C CA . GLY A 1 105 ? -8.069 -7.580 22.270 1.00 93.75 105 GLY A CA 1
ATOM 829 C C . GLY A 1 105 ? -9.269 -8.294 21.650 1.00 93.75 105 GLY A C 1
ATOM 830 O O . GLY A 1 105 ? -9.100 -8.925 20.609 1.00 93.75 105 GLY A O 1
ATOM 831 N N . GLN A 1 106 ? -10.467 -8.180 22.232 1.00 96.19 106 GLN A N 1
ATOM 832 C CA . GLN A 1 106 ? -11.680 -8.713 21.604 1.00 96.19 106 GLN A CA 1
ATOM 833 C C . GLN A 1 106 ? -12.012 -7.898 20.345 1.00 96.19 106 GLN A C 1
ATOM 835 O O . GLN A 1 106 ? -12.132 -6.674 20.457 1.00 96.19 106 GLN A O 1
ATOM 840 N N . PRO A 1 107 ? -12.125 -8.529 19.162 1.00 96.38 107 PRO A N 1
ATOM 841 C CA . PRO A 1 107 ? -12.330 -7.831 17.898 1.00 96.38 107 PRO A CA 1
ATOM 842 C C . PRO A 1 107 ? -13.796 -7.467 17.654 1.00 96.38 107 PRO A C 1
ATOM 844 O O . PRO A 1 107 ? -14.705 -8.202 18.032 1.00 96.38 107 PRO A O 1
ATOM 847 N N . SER A 1 108 ? -14.022 -6.364 16.944 1.00 96.44 108 SER A N 1
ATOM 848 C CA . SER A 1 108 ? -15.315 -6.051 16.338 1.00 96.44 108 SER A CA 1
ATOM 849 C C . SER A 1 108 ? -15.496 -6.811 15.023 1.00 96.44 108 SER A C 1
ATOM 851 O O . SER A 1 108 ? -14.535 -7.323 14.438 1.00 96.44 108 SER A O 1
ATOM 853 N N . GLU A 1 109 ? -16.716 -6.772 14.490 1.00 93.81 109 GLU A N 1
ATOM 854 C CA . GLU A 1 109 ? -16.945 -7.032 13.069 1.00 93.81 109 GLU A CA 1
ATOM 855 C C . GLU A 1 109 ? -16.105 -6.088 12.197 1.00 93.81 109 GLU A C 1
ATOM 857 O O . GLU A 1 109 ? -15.749 -4.973 12.607 1.00 93.81 109 GLU A O 1
ATOM 862 N N . VAL A 1 110 ? -15.781 -6.544 10.986 1.00 95.12 110 VAL A N 1
ATOM 863 C CA . VAL A 1 110 ? -15.095 -5.716 9.990 1.00 95.12 110 VAL A CA 1
ATOM 864 C C . VAL A 1 110 ? -16.093 -4.722 9.414 1.00 95.12 110 VAL A C 1
ATOM 866 O O . VAL A 1 110 ? -17.139 -5.110 8.899 1.00 95.12 110 VAL A O 1
ATOM 869 N N . ILE A 1 111 ? -15.743 -3.441 9.453 1.00 95.69 111 ILE A N 1
ATOM 870 C CA . ILE A 1 111 ? -16.473 -2.396 8.737 1.00 95.69 111 ILE A CA 1
ATOM 871 C C . ILE A 1 111 ? -15.607 -1.834 7.616 1.00 95.69 111 ILE A C 1
ATOM 873 O O . ILE A 1 111 ? -14.378 -1.872 7.686 1.00 95.69 111 ILE A O 1
ATOM 877 N N . SER A 1 112 ? -16.239 -1.295 6.579 1.00 95.94 112 SER A N 1
ATOM 878 C CA . SER A 1 112 ? -15.514 -0.733 5.445 1.00 95.94 112 SER A CA 1
ATOM 879 C C . SER A 1 112 ? -16.188 0.496 4.860 1.00 95.94 112 SER A C 1
ATOM 881 O O . SER A 1 112 ? -17.407 0.640 4.934 1.00 95.94 112 SER A O 1
ATOM 883 N N . THR A 1 113 ? -15.398 1.348 4.214 1.00 95.31 113 THR A N 1
ATOM 884 C CA . THR A 1 113 ? -15.889 2.447 3.376 1.00 95.31 113 THR A CA 1
ATOM 885 C C . THR A 1 113 ? -15.127 2.483 2.060 1.00 95.31 113 THR A C 1
ATOM 887 O O . THR A 1 113 ? -13.961 2.098 1.999 1.00 95.31 113 THR A O 1
ATOM 890 N N . SER A 1 114 ? -15.781 2.956 1.005 1.00 94.12 114 SER A N 1
ATOM 891 C CA . SER A 1 114 ? -15.137 3.222 -0.278 1.00 94.12 114 SER A CA 1
ATOM 892 C C . SER A 1 114 ? -14.823 4.704 -0.433 1.00 94.12 114 SER A C 1
ATOM 894 O O . SER A 1 114 ? -15.593 5.557 0.002 1.00 94.12 114 SER A O 1
ATOM 896 N N . VAL A 1 115 ? -13.705 5.003 -1.084 1.00 94.94 115 VAL A N 1
ATOM 897 C CA . VAL A 1 115 ? -13.313 6.353 -1.486 1.00 94.94 115 VAL A CA 1
ATOM 898 C C . VAL A 1 115 ? -12.876 6.308 -2.941 1.00 94.94 115 VAL A C 1
ATOM 900 O O . VAL A 1 115 ? -12.036 5.494 -3.326 1.00 94.94 115 VAL A O 1
ATOM 903 N N . ARG A 1 116 ? -13.446 7.180 -3.770 1.00 91.19 116 ARG A N 1
ATOM 904 C CA . ARG A 1 116 ? -13.040 7.341 -5.164 1.00 91.19 116 ARG A CA 1
ATOM 905 C C . ARG A 1 116 ? -11.986 8.438 -5.269 1.00 91.19 116 ARG A C 1
ATOM 907 O O . ARG A 1 116 ? -12.289 9.609 -5.047 1.00 91.19 116 ARG A O 1
ATOM 914 N N . LEU A 1 117 ? -10.767 8.062 -5.642 1.00 90.69 117 LEU A N 1
ATOM 915 C CA . LEU A 1 117 ? -9.705 9.004 -5.973 1.00 90.69 117 LEU A CA 1
ATOM 916 C C . LEU A 1 117 ? -9.865 9.475 -7.421 1.00 90.69 117 LEU A C 1
ATOM 918 O O . LEU A 1 117 ? -9.881 8.671 -8.357 1.00 90.69 117 LEU A O 1
ATOM 922 N N . VAL A 1 118 ? -9.984 10.787 -7.574 1.00 86.88 118 VAL A N 1
ATOM 923 C CA . VAL A 1 118 ? -10.015 11.521 -8.837 1.00 86.88 118 VAL A CA 1
ATOM 924 C C . VAL A 1 118 ? -9.015 12.666 -8.704 1.00 86.88 118 VAL A C 1
ATOM 926 O O . VAL A 1 118 ? -9.380 13.811 -8.436 1.00 86.88 118 VAL A O 1
ATOM 929 N N . SER A 1 119 ? -7.724 12.354 -8.802 1.00 75.12 119 SER A N 1
ATOM 930 C CA . SER A 1 119 ? -6.699 13.390 -8.925 1.00 75.12 119 SER A CA 1
ATOM 931 C C . SER A 1 119 ? -6.957 14.182 -10.208 1.00 75.12 119 SER A C 1
ATOM 933 O O . SER A 1 119 ? -7.361 13.594 -11.206 1.00 75.12 119 SER A O 1
ATOM 935 N N . GLY A 1 120 ? -6.794 15.509 -10.151 1.00 55.34 120 GLY A N 1
ATOM 936 C CA . GLY A 1 120 ? -7.227 16.496 -11.155 1.00 55.34 120 GLY A CA 1
ATOM 937 C C . GLY A 1 120 ? -6.526 16.461 -12.517 1.00 55.34 120 GLY A C 1
ATOM 938 O O . GLY A 1 120 ? -6.409 17.502 -13.149 1.00 55.34 120 GLY A O 1
ATOM 939 N N . ASP A 1 121 ? -6.112 15.281 -12.963 1.00 47.09 121 ASP A N 1
ATOM 940 C CA . ASP A 1 121 ? -5.825 14.953 -14.349 1.00 47.09 121 ASP A CA 1
ATOM 941 C C . ASP A 1 121 ? -6.921 13.973 -14.802 1.00 47.09 121 ASP A C 1
ATOM 943 O O . ASP A 1 121 ? -7.137 12.934 -14.176 1.00 47.09 121 ASP A O 1
ATOM 947 N N . SER A 1 122 ? -7.667 14.377 -15.832 1.00 42.28 122 SER A N 1
ATOM 948 C CA . SER A 1 122 ? -8.860 13.752 -16.425 1.00 42.28 122 SER A CA 1
ATOM 949 C C . SER A 1 122 ? -8.988 12.217 -16.360 1.00 42.28 122 SER A C 1
ATOM 951 O O . SER A 1 122 ? -7.995 11.487 -16.380 1.00 42.28 122 SER A O 1
ATOM 953 N N . PRO A 1 123 ? -10.234 11.694 -16.385 1.00 57.06 123 PRO A N 1
ATOM 954 C CA . PRO A 1 123 ? -10.464 10.270 -16.565 1.00 57.06 123 PRO A CA 1
ATOM 955 C C . PRO A 1 123 ? -9.983 9.884 -17.968 1.00 57.06 123 PRO A C 1
ATOM 957 O O . PRO A 1 123 ? -10.338 10.535 -18.946 1.00 57.06 123 PRO A O 1
ATOM 960 N N . ASP A 1 124 ? -9.185 8.826 -18.035 1.00 47.47 124 ASP A N 1
ATOM 961 C CA . ASP A 1 124 ? -8.628 8.263 -19.266 1.00 47.47 124 ASP A CA 1
ATOM 962 C C . ASP A 1 124 ? -7.477 9.058 -19.905 1.00 47.47 124 ASP A C 1
ATOM 964 O O . ASP A 1 124 ? -7.471 9.446 -21.069 1.00 47.47 124 ASP A O 1
ATOM 968 N N . ASN A 1 125 ? -6.413 9.235 -19.133 1.00 40.84 125 ASN A N 1
ATOM 969 C CA . ASN A 1 125 ? -5.088 9.052 -19.696 1.00 40.84 125 ASN A CA 1
ATOM 970 C C . ASN A 1 125 ? -4.388 8.100 -18.739 1.00 40.84 125 ASN A C 1
ATOM 972 O O . ASN A 1 125 ? -4.134 8.457 -17.585 1.00 40.84 125 ASN A O 1
ATOM 976 N N . HIS A 1 126 ? -4.112 6.869 -19.179 1.00 47.91 126 HIS A N 1
ATOM 977 C CA . HIS A 1 126 ? -3.014 6.124 -18.584 1.00 47.91 126 HIS A CA 1
ATOM 978 C C . HIS A 1 126 ? -1.887 7.141 -18.424 1.00 47.91 126 HIS A C 1
ATOM 980 O O . HIS A 1 126 ? -1.459 7.728 -19.413 1.00 47.91 126 HIS A O 1
ATOM 986 N N . SER A 1 127 ? -1.449 7.431 -17.196 1.00 50.78 127 SER A N 1
ATOM 987 C CA . SER A 1 127 ? -0.175 8.104 -17.015 1.00 50.78 127 SER A CA 1
ATOM 988 C C . SER A 1 127 ? 0.817 7.154 -17.666 1.00 50.78 127 SER A C 1
ATOM 990 O O . SER A 1 127 ? 1.190 6.153 -17.048 1.00 50.78 127 SER A O 1
ATOM 992 N N . VAL A 1 128 ? 1.110 7.372 -18.949 1.00 54.44 128 VAL A N 1
ATOM 993 C CA . VAL A 1 128 ? 2.048 6.571 -19.711 1.00 54.44 128 VAL A CA 1
ATOM 994 C C . VAL A 1 128 ? 3.349 6.882 -19.011 1.00 54.44 128 VAL A C 1
ATOM 996 O O . VAL A 1 128 ? 3.965 7.924 -19.237 1.00 54.44 128 VAL A O 1
ATOM 999 N N . VAL A 1 129 ? 3.693 6.062 -18.017 1.00 61.09 129 VAL A N 1
ATOM 1000 C CA . VAL A 1 129 ? 4.993 6.116 -17.379 1.00 61.09 129 VAL A CA 1
ATOM 1001 C C . VAL A 1 129 ? 5.921 5.847 -18.538 1.00 61.09 129 VAL A C 1
ATOM 1003 O O . VAL A 1 129 ? 6.003 4.723 -19.020 1.00 61.09 129 VAL A O 1
ATOM 1006 N N . SER A 1 130 ? 6.489 6.921 -19.082 1.00 76.56 130 SER A N 1
ATOM 1007 C CA . SER A 1 130 ? 7.214 6.827 -20.332 1.00 76.56 130 SER A CA 1
ATOM 1008 C C . SER A 1 130 ? 8.326 5.812 -20.135 1.00 76.56 130 SER A C 1
ATOM 1010 O O . SER A 1 130 ? 9.190 5.977 -19.271 1.00 76.56 130 SER A O 1
ATOM 1012 N N . ALA A 1 131 ? 8.270 4.743 -20.922 1.00 81.56 131 ALA A N 1
ATOM 1013 C CA . ALA A 1 131 ? 9.295 3.713 -20.953 1.00 81.56 131 ALA A CA 1
ATOM 1014 C C . ALA A 1 131 ? 10.517 4.151 -21.779 1.00 81.56 131 ALA A C 1
ATOM 1016 O O . ALA A 1 131 ? 11.402 3.349 -22.080 1.00 81.56 131 ALA A O 1
ATOM 1017 N N . LEU A 1 132 ? 10.580 5.439 -22.136 1.00 87.06 132 LEU A N 1
ATOM 1018 C CA . LEU A 1 132 ? 11.701 6.044 -22.823 1.00 87.06 132 LEU A CA 1
ATOM 1019 C C . LEU A 1 132 ? 12.810 6.385 -21.823 1.00 87.06 132 LEU A C 1
ATOM 1021 O O . LEU A 1 132 ? 12.788 7.411 -21.143 1.00 87.06 132 LEU A O 1
ATOM 1025 N N . PHE A 1 133 ? 13.831 5.539 -21.793 1.00 90.88 133 PHE A N 1
ATOM 1026 C CA . PHE A 1 133 ? 15.050 5.782 -21.033 1.00 90.88 133 PHE A CA 1
ATOM 1027 C C . PHE A 1 133 ? 16.193 6.136 -21.989 1.00 90.88 133 PHE A C 1
ATOM 1029 O O . PHE A 1 133 ? 16.604 5.333 -22.830 1.00 90.88 133 PHE A O 1
ATOM 1036 N N . ILE A 1 134 ? 16.736 7.345 -21.848 1.00 89.69 134 ILE A N 1
ATOM 1037 C CA . ILE A 1 134 ? 17.842 7.828 -22.691 1.00 89.69 134 ILE A CA 1
ATOM 1038 C C . ILE A 1 134 ? 19.187 7.424 -22.077 1.00 89.69 134 ILE A C 1
ATOM 1040 O O . ILE A 1 134 ? 20.098 6.967 -22.770 1.00 89.69 134 ILE A O 1
ATOM 1044 N N . LYS A 1 135 ? 19.298 7.564 -20.754 1.00 92.06 135 LYS A N 1
ATOM 1045 C CA . LYS A 1 135 ? 20.513 7.273 -19.992 1.00 92.06 135 LYS A CA 1
ATOM 1046 C C . LYS A 1 135 ? 20.510 5.831 -19.486 1.00 92.06 135 LYS A C 1
ATOM 1048 O O . LYS A 1 135 ? 19.441 5.258 -19.265 1.00 92.06 135 LYS A O 1
ATOM 1053 N N . PRO A 1 136 ? 21.691 5.226 -19.297 1.00 94.88 136 PRO A N 1
ATOM 1054 C CA . PRO A 1 136 ? 21.768 3.949 -18.613 1.00 94.88 136 PRO A CA 1
ATOM 1055 C C . PRO A 1 136 ? 21.379 4.079 -17.143 1.00 94.88 136 PRO A C 1
ATOM 1057 O O . PRO A 1 136 ? 21.646 5.104 -16.517 1.00 94.88 136 PRO A O 1
ATOM 1060 N N . LEU A 1 137 ? 20.799 3.010 -16.599 1.00 96.75 137 LEU A N 1
ATOM 1061 C CA . LEU A 1 137 ? 20.505 2.878 -15.175 1.00 96.75 137 LEU A CA 1
ATOM 1062 C C . LEU A 1 137 ? 21.194 1.629 -14.633 1.00 96.75 137 LEU A C 1
ATOM 1064 O O . LEU A 1 137 ? 21.184 0.578 -15.277 1.00 96.75 137 LEU A O 1
ATOM 1068 N N . TYR A 1 138 ? 21.807 1.759 -13.464 1.00 96.50 138 TYR A N 1
ATOM 1069 C CA . TYR A 1 138 ? 22.580 0.696 -12.839 1.00 96.50 138 TYR A CA 1
ATOM 1070 C C . TYR A 1 138 ? 22.594 0.841 -11.324 1.00 96.50 138 TYR A C 1
ATOM 1072 O O . TYR A 1 138 ? 22.219 1.879 -10.768 1.00 96.50 138 TYR A O 1
ATOM 1080 N N . LYS A 1 139 ? 23.032 -0.227 -10.658 1.00 96.81 139 LYS A N 1
ATOM 1081 C CA . LYS A 1 139 ? 23.082 -0.310 -9.203 1.00 96.81 139 LYS A CA 1
ATOM 1082 C C . LYS A 1 139 ? 23.825 0.874 -8.581 1.00 96.81 139 LYS A C 1
ATOM 1084 O O . LYS A 1 139 ? 24.897 1.258 -9.037 1.00 96.81 139 LYS A O 1
ATOM 1089 N N . GLY A 1 140 ? 23.262 1.425 -7.512 1.00 95.38 140 GLY A N 1
ATOM 1090 C CA . GLY A 1 140 ? 23.811 2.572 -6.789 1.00 95.38 140 GLY A CA 1
ATOM 1091 C C . GLY A 1 140 ? 23.281 3.925 -7.265 1.00 95.38 140 GLY A C 1
ATOM 1092 O O . GLY A 1 140 ? 23.468 4.916 -6.565 1.00 95.38 140 GLY A O 1
ATOM 1093 N N . MET A 1 141 ? 22.585 3.991 -8.404 1.00 96.69 141 MET A N 1
ATOM 1094 C CA . MET A 1 141 ? 21.980 5.239 -8.870 1.00 96.69 141 MET A CA 1
ATOM 1095 C C . MET A 1 141 ? 20.726 5.610 -8.076 1.00 96.69 141 MET A C 1
ATOM 1097 O O . MET A 1 141 ? 19.867 4.766 -7.828 1.00 96.69 141 MET A O 1
ATOM 1101 N N . SER A 1 142 ? 20.570 6.902 -7.796 1.00 94.94 142 SER A N 1
ATOM 1102 C CA . SER A 1 142 ? 19.325 7.504 -7.309 1.00 94.94 142 SER A CA 1
ATOM 1103 C C . SER A 1 142 ? 18.843 8.549 -8.306 1.00 94.94 142 SER A C 1
ATOM 1105 O O . SER A 1 142 ? 19.562 9.508 -8.575 1.00 94.94 142 SER A O 1
ATOM 1107 N N . SER A 1 143 ? 17.654 8.384 -8.885 1.00 90.12 143 SER A N 1
ATOM 1108 C CA . SER A 1 143 ? 17.094 9.378 -9.815 1.00 90.12 143 SER A CA 1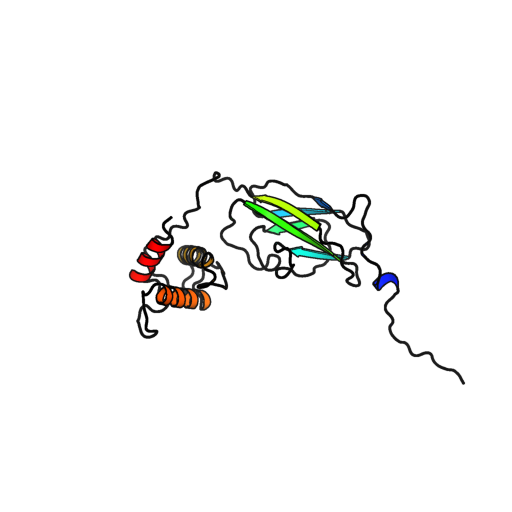
ATOM 1109 C C . SER A 1 143 ? 15.596 9.187 -10.069 1.00 90.12 143 SER A C 1
ATOM 1111 O O . SER A 1 143 ? 15.005 8.156 -9.737 1.00 90.12 143 SER A O 1
ATOM 1113 N N . SER A 1 144 ? 14.976 10.174 -10.721 1.00 83.81 144 SER A N 1
ATOM 1114 C CA . SER A 1 144 ? 13.599 10.068 -11.215 1.00 83.81 144 SER A CA 1
ATOM 1115 C C . SER A 1 144 ? 13.437 9.000 -12.306 1.00 83.81 144 SER A C 1
ATOM 1117 O O . SER A 1 144 ? 12.381 8.376 -12.376 1.00 83.81 144 SER A O 1
ATOM 1119 N N . ASP A 1 145 ? 14.478 8.725 -13.100 1.00 91.25 145 ASP A N 1
ATOM 1120 C CA . ASP A 1 145 ? 14.495 7.623 -14.073 1.00 91.25 145 ASP A CA 1
ATOM 1121 C C . ASP A 1 145 ? 14.434 6.256 -13.385 1.00 91.25 145 ASP A C 1
ATOM 1123 O O . ASP A 1 145 ? 13.642 5.402 -13.770 1.00 91.25 145 ASP A O 1
ATOM 1127 N N . VAL A 1 146 ? 15.207 6.058 -12.313 1.00 94.88 146 VAL A N 1
ATOM 1128 C CA . VAL A 1 146 ? 15.137 4.821 -11.517 1.00 94.88 146 VAL A CA 1
ATOM 1129 C C . VAL A 1 146 ? 13.745 4.647 -10.912 1.00 94.88 146 VAL A C 1
ATOM 1131 O O . VAL A 1 146 ? 13.192 3.550 -10.924 1.00 94.88 146 VAL A O 1
ATOM 1134 N N . LYS A 1 147 ? 13.150 5.742 -10.430 1.00 89.44 147 LYS A N 1
ATOM 1135 C CA . LYS A 1 147 ? 11.792 5.731 -9.880 1.00 89.44 147 LYS A CA 1
ATOM 1136 C C . LYS A 1 147 ? 10.752 5.344 -10.939 1.00 89.44 147 LYS A C 1
ATOM 1138 O O . LYS A 1 147 ? 9.866 4.543 -10.651 1.00 89.44 147 LYS A O 1
ATOM 1143 N N . ARG A 1 148 ? 10.875 5.865 -12.167 1.00 92.31 148 ARG A N 1
ATOM 1144 C CA . ARG A 1 148 ? 10.040 5.456 -13.311 1.00 92.31 148 ARG A CA 1
ATOM 1145 C C . ARG A 1 148 ? 10.225 3.982 -13.649 1.00 92.31 148 ARG A C 1
ATOM 1147 O O . ARG A 1 148 ? 9.236 3.273 -13.780 1.00 92.31 148 ARG A O 1
ATOM 1154 N N . LEU A 1 149 ? 11.470 3.517 -13.735 1.00 94.62 149 LEU A N 1
ATOM 1155 C CA . LEU A 1 149 ? 11.787 2.118 -14.016 1.00 94.62 149 LEU A CA 1
ATOM 1156 C C . LEU A 1 149 ? 11.124 1.175 -13.008 1.00 94.62 149 LEU A C 1
ATOM 1158 O O . LEU A 1 149 ? 10.446 0.233 -13.400 1.00 94.62 149 LEU A O 1
ATOM 1162 N N . GLN A 1 150 ? 11.283 1.449 -11.714 1.00 96.00 150 GLN A N 1
ATOM 1163 C CA . GLN A 1 150 ? 10.659 0.661 -10.648 1.00 96.00 150 GLN A CA 1
ATOM 1164 C C . GLN A 1 150 ? 9.136 0.672 -10.745 1.00 96.00 150 GLN A C 1
ATOM 1166 O O . GLN A 1 150 ? 8.506 -0.353 -10.504 1.00 96.00 150 GLN A O 1
ATOM 1171 N N . SER A 1 151 ? 8.550 1.807 -11.132 1.00 90.75 151 SER A N 1
ATOM 1172 C CA . SER A 1 151 ? 7.110 1.894 -11.348 1.00 90.75 151 SER A CA 1
ATOM 1173 C C . SER A 1 151 ? 6.636 0.989 -12.481 1.00 90.75 151 SER A C 1
ATOM 1175 O O . SER A 1 151 ? 5.647 0.290 -12.298 1.00 90.75 151 SER A O 1
ATOM 1177 N N . LEU A 1 152 ? 7.347 0.959 -13.611 1.00 91.81 152 LEU A N 1
ATOM 1178 C CA . LEU A 1 152 ? 7.032 0.053 -14.720 1.00 91.81 152 LEU A CA 1
ATOM 1179 C C . LEU A 1 152 ? 7.169 -1.411 -14.300 1.00 91.81 152 LEU A C 1
ATOM 1181 O O . LEU A 1 152 ? 6.268 -2.215 -14.508 1.00 91.81 152 LEU A O 1
ATOM 1185 N N . LEU A 1 153 ? 8.276 -1.756 -13.641 1.00 93.38 153 LEU A N 1
ATOM 1186 C CA . LEU A 1 153 ? 8.517 -3.123 -13.182 1.00 93.38 153 LEU A CA 1
ATOM 1187 C C . LEU A 1 153 ? 7.497 -3.580 -12.132 1.00 93.38 153 LEU A C 1
ATOM 1189 O O . LEU A 1 153 ? 7.201 -4.766 -12.068 1.00 93.38 153 LEU A O 1
ATOM 1193 N N . SER A 1 154 ? 6.942 -2.664 -11.331 1.00 90.06 154 SER A N 1
ATOM 1194 C CA . SER A 1 154 ? 5.948 -3.004 -10.304 1.00 90.06 154 SER A CA 1
ATOM 1195 C C . SER A 1 154 ? 4.619 -3.521 -10.867 1.00 90.06 154 SER A C 1
ATOM 1197 O O . SER A 1 154 ? 3.891 -4.198 -10.145 1.00 90.06 154 SER A O 1
ATOM 1199 N N . ASP A 1 155 ? 4.326 -3.265 -12.148 1.00 87.25 155 ASP A N 1
ATOM 1200 C CA . ASP A 1 155 ? 3.181 -3.865 -12.845 1.00 87.25 155 ASP A CA 1
ATOM 1201 C C . ASP A 1 155 ? 3.446 -5.341 -13.246 1.00 87.25 155 ASP A C 1
ATOM 1203 O O . ASP A 1 155 ? 2.533 -6.027 -13.702 1.00 87.25 155 ASP A O 1
ATOM 1207 N N . LEU A 1 156 ? 4.673 -5.856 -13.061 1.00 89.12 156 LEU A N 1
ATOM 1208 C CA . LEU A 1 156 ? 5.088 -7.233 -13.365 1.00 89.12 156 LEU A CA 1
ATOM 1209 C C . LEU A 1 156 ? 5.512 -7.973 -12.077 1.00 89.12 156 LEU A C 1
ATOM 1211 O O . LEU A 1 156 ? 6.710 -8.097 -11.805 1.00 89.12 156 LEU A O 1
ATOM 1215 N N . PRO A 1 157 ? 4.566 -8.499 -11.273 1.00 88.69 157 PRO A N 1
ATOM 1216 C CA . PRO A 1 157 ? 4.871 -9.109 -9.973 1.00 88.69 157 PRO A CA 1
ATOM 1217 C C . PRO A 1 157 ? 5.740 -10.373 -10.065 1.00 88.69 157 PRO A C 1
ATOM 1219 O O . PRO A 1 157 ? 6.451 -10.688 -9.119 1.00 88.69 157 PRO A O 1
ATOM 1222 N N . GLU A 1 158 ? 5.745 -11.074 -11.202 1.00 90.69 158 GLU A N 1
ATOM 1223 C CA . GLU A 1 158 ? 6.638 -12.223 -11.436 1.00 90.69 158 GLU A CA 1
ATOM 1224 C C . GLU A 1 158 ? 8.116 -11.805 -11.562 1.00 90.69 158 GLU A C 1
ATOM 1226 O O . GLU A 1 158 ? 9.027 -12.562 -11.224 1.00 90.69 158 GLU A O 1
ATOM 1231 N N . ILE A 1 159 ? 8.362 -10.570 -12.008 1.00 92.88 159 ILE A N 1
ATOM 1232 C CA . ILE A 1 159 ? 9.700 -10.003 -12.209 1.00 92.88 159 ILE A CA 1
ATOM 1233 C C . ILE A 1 159 ? 10.131 -9.208 -10.979 1.00 92.88 159 ILE A C 1
ATOM 1235 O O . ILE A 1 159 ? 11.252 -9.381 -10.482 1.00 92.88 159 ILE A O 1
ATOM 1239 N N . TYR A 1 160 ? 9.244 -8.346 -10.480 1.00 94.94 160 TYR A N 1
ATOM 1240 C CA . TYR A 1 160 ? 9.511 -7.444 -9.367 1.00 94.94 160 TYR A CA 1
ATOM 1241 C C . TYR A 1 160 ? 8.457 -7.564 -8.255 1.00 94.94 160 TYR A C 1
ATOM 1243 O O . TYR A 1 160 ? 7.696 -6.622 -8.016 1.00 94.94 160 TYR A O 1
ATOM 1251 N N . PRO A 1 161 ? 8.407 -8.712 -7.552 1.00 86.81 161 PRO A N 1
ATOM 1252 C CA . PRO A 1 161 ? 7.394 -8.985 -6.532 1.00 86.81 161 PRO A CA 1
ATOM 1253 C C . PRO A 1 161 ? 7.446 -7.997 -5.367 1.00 86.81 161 PRO A C 1
ATOM 1255 O O . PRO A 1 161 ? 6.429 -7.717 -4.737 1.00 86.81 161 PRO A O 1
ATOM 1258 N N . GLU A 1 162 ? 8.625 -7.440 -5.085 1.00 91.56 162 GLU A N 1
ATOM 1259 C CA . GLU A 1 162 ? 8.800 -6.470 -4.013 1.00 91.56 162 GLU A CA 1
ATOM 1260 C C . GLU A 1 162 ? 8.075 -5.149 -4.324 1.00 91.56 162 GLU A C 1
ATOM 1262 O O . GLU A 1 162 ? 7.616 -4.473 -3.404 1.00 91.56 162 GLU A O 1
ATOM 1267 N N . GLY A 1 163 ? 7.956 -4.775 -5.607 1.00 87.06 163 GLY A N 1
ATOM 1268 C CA . GLY A 1 163 ? 7.175 -3.619 -6.063 1.00 87.06 163 GLY A CA 1
ATOM 1269 C C . GLY A 1 163 ? 7.555 -2.281 -5.414 1.00 87.06 163 GLY A C 1
ATOM 1270 O O . GLY A 1 163 ? 6.723 -1.378 -5.324 1.00 87.06 163 GLY A O 1
ATOM 1271 N N . LEU A 1 164 ? 8.787 -2.152 -4.911 1.00 87.88 164 LEU A N 1
ATOM 1272 C CA . LEU A 1 164 ? 9.244 -0.973 -4.177 1.00 87.88 164 LEU A CA 1
ATOM 1273 C C . LEU A 1 164 ? 9.659 0.141 -5.144 1.00 87.88 164 LEU A C 1
ATOM 1275 O O . LEU A 1 164 ? 10.506 -0.054 -6.009 1.00 87.88 164 LEU A O 1
ATOM 1279 N N . ILE A 1 165 ? 9.119 1.348 -4.966 1.00 91.44 165 ILE A N 1
ATOM 1280 C CA . ILE A 1 165 ? 9.415 2.488 -5.848 1.00 91.44 165 ILE A CA 1
ATOM 1281 C C . ILE A 1 165 ? 10.109 3.596 -5.057 1.00 91.44 165 ILE A C 1
ATOM 1283 O O . ILE A 1 165 ? 9.533 4.634 -4.726 1.00 91.44 165 ILE A O 1
ATOM 1287 N N . THR A 1 166 ? 11.372 3.348 -4.723 1.00 90.94 166 THR A N 1
ATOM 1288 C CA . THR A 1 166 ? 12.188 4.222 -3.868 1.00 90.94 166 THR A CA 1
ATOM 1289 C C . THR A 1 166 ? 12.916 5.314 -4.650 1.00 90.94 166 THR A C 1
ATOM 1291 O O . THR A 1 166 ? 13.297 6.333 -4.081 1.00 90.94 166 THR A O 1
ATOM 1294 N N . GLY A 1 167 ? 13.125 5.114 -5.953 1.00 90.25 167 GLY A N 1
ATOM 1295 C CA . GLY A 1 167 ? 14.018 5.929 -6.774 1.00 90.25 167 GLY A CA 1
ATOM 1296 C C . GLY A 1 167 ? 15.501 5.584 -6.621 1.00 90.25 167 GLY A C 1
ATOM 1297 O O . GLY A 1 167 ? 16.318 6.234 -7.268 1.00 90.25 167 GLY A O 1
ATOM 1298 N N . TYR A 1 168 ? 15.849 4.566 -5.822 1.00 96.12 168 TYR A N 1
ATOM 1299 C CA . TYR A 1 168 ? 17.209 4.042 -5.665 1.00 96.12 168 TYR A CA 1
ATOM 1300 C C . TYR A 1 168 ? 17.353 2.662 -6.310 1.00 96.12 168 TYR A C 1
ATOM 1302 O O . TYR A 1 168 ? 16.586 1.736 -6.032 1.00 96.12 168 TYR A O 1
ATOM 1310 N N . PHE A 1 169 ? 18.366 2.504 -7.157 1.00 97.38 169 PHE A N 1
ATOM 1311 C CA . PHE A 1 169 ? 18.648 1.270 -7.874 1.00 97.38 169 PHE A CA 1
ATOM 1312 C C . PHE A 1 169 ? 19.482 0.363 -6.966 1.00 97.38 169 PHE A C 1
ATOM 1314 O O . PHE A 1 169 ? 20.704 0.288 -7.062 1.00 97.38 169 PHE A O 1
ATOM 1321 N N . GLY A 1 170 ? 18.808 -0.295 -6.027 1.00 96.62 170 GLY A N 1
ATOM 1322 C CA . GLY A 1 170 ? 19.424 -1.238 -5.100 1.00 96.62 170 GLY A CA 1
ATOM 1323 C C . GLY A 1 170 ? 19.483 -2.667 -5.642 1.00 96.62 170 GLY A C 1
ATOM 1324 O O . GLY A 1 170 ? 19.156 -2.946 -6.794 1.00 96.62 170 GLY A O 1
ATOM 1325 N N . PHE A 1 171 ? 19.847 -3.595 -4.758 1.00 97.12 171 PHE A N 1
ATOM 1326 C CA . PHE A 1 171 ? 19.935 -5.028 -5.058 1.00 97.12 171 PHE A CA 1
ATOM 1327 C C . PHE A 1 171 ? 18.623 -5.636 -5.583 1.00 97.12 171 PHE A C 1
ATOM 1329 O O . PHE A 1 171 ? 18.646 -6.470 -6.482 1.00 97.12 171 PHE A O 1
ATOM 1336 N N . LEU A 1 172 ? 17.472 -5.207 -5.054 1.00 95.50 172 LEU A N 1
ATOM 1337 C CA . LEU A 1 172 ? 16.167 -5.715 -5.492 1.00 95.50 172 LEU A CA 1
ATOM 1338 C C . LEU A 1 172 ? 15.825 -5.252 -6.914 1.00 95.50 172 LEU A C 1
ATOM 1340 O O . LEU A 1 172 ? 15.381 -6.052 -7.730 1.00 95.50 172 LEU A O 1
ATOM 1344 N N . THR A 1 173 ? 16.099 -3.985 -7.235 1.00 97.38 173 THR A N 1
ATOM 1345 C CA . THR A 1 173 ? 15.915 -3.441 -8.589 1.00 97.38 173 THR A CA 1
ATOM 1346 C C . THR A 1 173 ? 16.838 -4.137 -9.592 1.00 97.38 173 THR A C 1
ATOM 1348 O O . THR A 1 173 ? 16.415 -4.479 -10.690 1.00 97.38 173 THR A O 1
ATOM 1351 N N . GLU A 1 174 ? 18.087 -4.403 -9.204 1.00 97.44 174 GLU A N 1
ATOM 1352 C CA . GLU A 1 174 ? 19.044 -5.168 -10.011 1.00 97.44 174 GLU A CA 1
ATOM 1353 C C . GLU A 1 174 ? 18.545 -6.585 -10.300 1.00 97.44 174 GLU A C 1
ATOM 1355 O O . GLU A 1 174 ? 18.505 -6.988 -11.461 1.00 97.44 174 GLU A O 1
ATOM 1360 N N . LYS A 1 175 ? 18.075 -7.310 -9.278 1.00 96.62 175 LYS A N 1
ATOM 1361 C CA . LYS A 1 175 ? 17.467 -8.635 -9.462 1.00 96.62 175 LYS A CA 1
ATOM 1362 C C . LYS A 1 175 ? 16.241 -8.604 -10.370 1.00 96.62 175 LYS A C 1
ATOM 1364 O O . LYS A 1 175 ? 16.080 -9.499 -11.196 1.00 96.62 175 LYS A O 1
ATOM 1369 N N . ALA A 1 176 ? 15.394 -7.585 -10.244 1.00 97.06 176 ALA A N 1
ATOM 1370 C CA . ALA A 1 176 ? 14.245 -7.413 -11.125 1.00 97.06 176 ALA A CA 1
ATOM 1371 C C . ALA A 1 176 ? 14.680 -7.217 -12.585 1.00 97.06 176 ALA A C 1
ATOM 1373 O O . ALA A 1 176 ? 14.129 -7.852 -13.479 1.00 97.06 176 ALA A O 1
ATOM 1374 N N . ILE A 1 177 ? 15.719 -6.415 -12.840 1.00 97.56 177 ILE A N 1
ATOM 1375 C CA . ILE A 1 177 ? 16.270 -6.254 -14.193 1.00 97.56 177 ILE A CA 1
ATOM 1376 C C . ILE A 1 177 ? 16.879 -7.547 -14.718 1.00 97.56 177 ILE A C 1
ATOM 1378 O O . ILE A 1 177 ? 16.638 -7.890 -15.868 1.00 97.56 177 ILE A O 1
ATOM 1382 N N . GLN A 1 178 ? 17.607 -8.295 -13.896 1.00 96.00 178 GLN A N 1
ATOM 1383 C CA . GLN A 1 178 ? 18.144 -9.599 -14.290 1.00 96.00 178 GLN A CA 1
ATOM 1384 C C . GLN A 1 178 ? 17.028 -10.559 -14.724 1.00 96.00 178 GLN A C 1
ATOM 1386 O O . GLN A 1 178 ? 17.089 -11.122 -15.815 1.00 96.00 178 GLN A O 1
ATOM 1391 N N . ARG A 1 179 ? 15.964 -10.685 -13.918 1.00 96.25 179 ARG A N 1
ATOM 1392 C CA . ARG A 1 179 ? 14.782 -11.496 -14.259 1.00 96.25 179 ARG A CA 1
ATOM 1393 C C . ARG A 1 179 ? 14.118 -11.010 -15.540 1.00 96.25 179 ARG A C 1
ATOM 1395 O O . ARG A 1 179 ? 13.848 -11.819 -16.417 1.00 96.25 179 ARG A O 1
ATOM 1402 N N . PHE A 1 180 ? 13.923 -9.698 -15.678 1.00 96.38 180 PHE A N 1
ATOM 1403 C CA . PHE A 1 180 ? 13.372 -9.093 -16.888 1.00 96.38 180 PHE A CA 1
ATOM 1404 C C . PHE A 1 180 ? 14.201 -9.450 -18.123 1.00 96.38 180 PHE A C 1
ATOM 1406 O O . PHE A 1 180 ? 13.661 -9.865 -19.145 1.00 96.38 180 PHE A O 1
ATOM 1413 N N . GLN A 1 181 ? 15.523 -9.330 -18.032 1.00 96.69 181 GLN A N 1
ATOM 1414 C CA . GLN A 1 181 ? 16.408 -9.623 -19.150 1.00 96.69 181 GLN A CA 1
ATOM 1415 C C . GLN A 1 181 ? 16.384 -11.098 -19.548 1.00 96.69 181 GLN A C 1
ATOM 1417 O O . GLN A 1 181 ? 16.395 -11.383 -20.743 1.00 96.69 181 GLN A O 1
ATOM 1422 N N . VAL A 1 182 ? 16.309 -12.012 -18.580 1.00 93.81 182 VAL A N 1
ATOM 1423 C CA . VAL A 1 182 ? 16.183 -13.452 -18.846 1.00 93.81 182 VAL A CA 1
ATOM 1424 C C . VAL A 1 182 ? 14.814 -13.774 -19.445 1.00 93.81 182 VAL A C 1
ATOM 1426 O O . VAL A 1 182 ? 14.739 -14.425 -20.483 1.00 93.81 182 VAL A O 1
ATOM 1429 N N . GLN A 1 183 ? 13.735 -13.268 -18.844 1.00 93.88 183 GLN A N 1
ATOM 1430 C CA . GLN A 1 183 ? 12.360 -13.533 -19.274 1.00 93.88 183 GLN A CA 1
ATOM 1431 C C . GLN A 1 183 ? 12.089 -13.061 -20.706 1.00 93.88 183 GLN A C 1
ATOM 1433 O O . GLN A 1 183 ? 11.408 -13.750 -21.459 1.00 93.88 183 GLN A O 1
ATOM 1438 N N . TYR A 1 184 ? 12.645 -11.914 -21.098 1.00 93.19 184 TYR A N 1
ATOM 1439 C CA . TYR A 1 184 ? 12.469 -11.353 -22.440 1.00 93.19 184 TYR A CA 1
ATOM 1440 C C . TYR A 1 184 ? 13.643 -11.638 -23.390 1.00 93.19 184 TYR A C 1
ATOM 1442 O O . TYR A 1 184 ? 13.754 -10.993 -24.435 1.00 93.19 184 TYR A O 1
ATOM 1450 N N . GLY A 1 185 ? 14.528 -12.583 -23.046 1.00 90.69 185 GLY A N 1
ATOM 1451 C CA . GLY A 1 185 ? 15.589 -13.068 -23.935 1.00 90.69 185 GLY A CA 1
ATOM 1452 C C . GLY A 1 185 ? 16.656 -12.031 -24.309 1.00 90.69 185 GLY A C 1
ATOM 1453 O O . GLY A 1 185 ? 17.271 -12.133 -25.367 1.00 90.69 185 GLY A O 1
ATOM 1454 N N . ILE A 1 186 ? 16.882 -11.014 -23.472 1.00 90.38 186 ILE A N 1
ATOM 1455 C CA . ILE A 1 186 ? 17.932 -9.999 -23.678 1.00 90.38 186 ILE A CA 1
ATOM 1456 C C . ILE A 1 186 ? 19.319 -10.576 -23.363 1.00 90.38 186 ILE A C 1
ATOM 1458 O O . ILE A 1 186 ? 20.304 -10.206 -24.003 1.00 90.38 186 ILE A O 1
ATOM 1462 N N . THR A 1 187 ? 19.390 -11.454 -22.365 1.00 84.62 187 THR A N 1
ATOM 1463 C CA . THR A 1 187 ? 20.596 -12.175 -21.943 1.00 84.62 187 THR A CA 1
ATOM 1464 C C . THR A 1 187 ? 20.195 -13.528 -21.369 1.00 84.62 187 THR A C 1
ATOM 1466 O O . THR A 1 187 ? 19.138 -13.665 -20.754 1.00 84.62 187 THR A O 1
ATOM 1469 N N . SER A 1 188 ? 21.049 -14.525 -21.562 1.00 73.25 188 SER A N 1
ATOM 1470 C CA . SER A 1 188 ? 20.897 -15.866 -20.994 1.00 73.25 188 SER A CA 1
ATOM 1471 C C . SER A 1 188 ? 22.037 -16.231 -20.041 1.00 73.25 188 SER A C 1
ATOM 1473 O O . SER A 1 188 ? 21.984 -17.282 -19.408 1.00 73.25 188 SER A O 1
ATOM 1475 N N . LEU A 1 189 ? 23.071 -15.389 -19.937 1.00 75.06 189 LEU A N 1
ATOM 1476 C CA . LEU A 1 189 ? 24.278 -15.668 -19.168 1.00 75.06 189 LEU A CA 1
ATOM 1477 C C . LEU A 1 189 ? 24.520 -14.562 -18.146 1.00 75.06 189 LEU A C 1
ATOM 1479 O O . LEU A 1 189 ? 24.650 -13.391 -18.490 1.00 75.06 189 LEU A O 1
ATOM 1483 N N . SER A 1 190 ? 24.690 -14.945 -16.881 1.00 76.81 190 SER A N 1
ATOM 1484 C CA . SER A 1 190 ? 25.043 -14.009 -15.807 1.00 76.81 190 SER A CA 1
ATOM 1485 C C . SER A 1 190 ? 26.418 -13.354 -15.992 1.00 76.81 190 SER A C 1
ATOM 1487 O O . SER A 1 190 ? 26.756 -12.426 -15.264 1.00 76.81 190 SER A O 1
ATOM 1489 N N . THR A 1 191 ? 27.224 -13.858 -16.930 1.00 77.06 191 THR A N 1
ATOM 1490 C CA . THR A 1 191 ? 28.539 -13.320 -17.299 1.00 77.06 191 THR A CA 1
ATOM 1491 C C . THR A 1 191 ? 28.462 -12.196 -18.326 1.00 77.06 191 THR A C 1
ATOM 1493 O O . THR A 1 191 ? 29.485 -11.569 -18.598 1.00 77.06 191 THR A O 1
ATOM 1496 N N . ASP A 1 192 ? 27.292 -11.936 -18.917 1.00 82.38 192 ASP A N 1
ATOM 1497 C CA . ASP A 1 192 ? 27.157 -10.835 -19.860 1.00 82.38 192 ASP A CA 1
ATOM 1498 C C . ASP A 1 192 ? 27.383 -9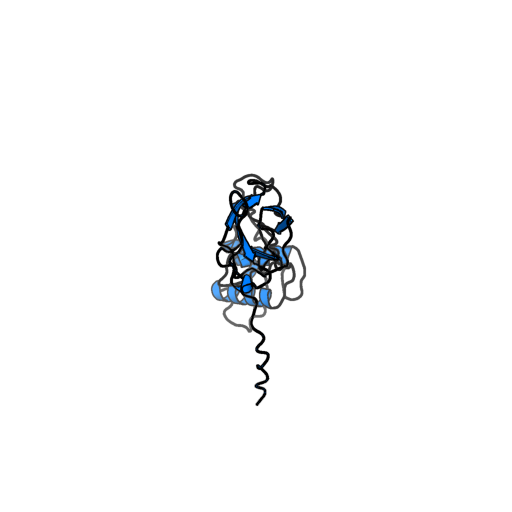.499 -19.139 1.00 82.38 192 ASP A C 1
ATOM 1500 O O . ASP A 1 192 ? 26.763 -9.240 -18.105 1.00 82.38 192 ASP A O 1
ATOM 1504 N N . PRO A 1 193 ? 28.195 -8.583 -19.698 1.00 77.75 193 PRO A N 1
ATOM 1505 C CA . PRO A 1 193 ? 28.491 -7.298 -19.059 1.00 77.75 193 PRO A CA 1
ATOM 1506 C C . PRO A 1 193 ? 27.247 -6.406 -18.893 1.00 77.75 193 PRO A C 1
ATOM 1508 O O . PRO A 1 193 ? 27.278 -5.424 -18.157 1.00 77.75 193 PRO A O 1
ATOM 1511 N N . GLY A 1 194 ? 26.150 -6.732 -19.585 1.00 85.00 194 GLY A N 1
ATOM 1512 C CA . GLY A 1 194 ? 24.856 -6.064 -19.462 1.00 85.00 194 GLY A CA 1
ATOM 1513 C C . GLY A 1 194 ? 23.904 -6.684 -18.432 1.00 85.00 194 GLY A C 1
ATOM 1514 O O . GLY A 1 194 ? 22.793 -6.172 -18.280 1.00 85.00 194 GLY A O 1
ATOM 1515 N N . TYR A 1 195 ? 24.281 -7.770 -17.753 1.00 91.56 195 TYR A N 1
ATOM 1516 C CA . TYR A 1 195 ? 23.408 -8.470 -16.810 1.00 91.56 195 TYR A CA 1
ATOM 1517 C C . TYR A 1 195 ? 23.112 -7.606 -15.575 1.00 91.56 195 TYR A C 1
ATOM 1519 O O . TYR A 1 195 ? 24.018 -7.148 -14.884 1.00 91.56 195 TYR A O 1
ATOM 1527 N N . GLY A 1 196 ? 21.832 -7.337 -15.308 1.00 92.50 196 GLY A N 1
ATOM 1528 C CA . GLY A 1 196 ? 21.398 -6.400 -14.260 1.00 92.50 196 GLY A CA 1
ATOM 1529 C C . GLY A 1 196 ? 21.568 -4.916 -14.611 1.00 92.50 196 GLY A C 1
ATOM 1530 O O . GLY A 1 196 ? 21.255 -4.053 -13.791 1.00 92.50 196 GLY A O 1
ATOM 1531 N N . TYR A 1 197 ? 22.014 -4.602 -15.831 1.00 94.81 197 TYR A N 1
ATOM 1532 C CA . TYR A 1 197 ? 22.250 -3.245 -16.320 1.00 94.81 197 TYR A CA 1
ATOM 1533 C C . TYR A 1 197 ? 21.185 -2.803 -17.333 1.00 94.81 197 TYR A C 1
ATOM 1535 O O . TYR A 1 197 ? 20.854 -3.503 -18.297 1.00 94.81 197 TYR A O 1
ATOM 1543 N N . VAL A 1 198 ? 20.674 -1.579 -17.185 1.00 95.94 198 VAL A N 1
ATOM 1544 C CA . VAL A 1 198 ? 19.655 -1.015 -18.086 1.00 95.94 198 VAL A CA 1
ATOM 1545 C C . VAL A 1 198 ? 20.326 -0.303 -19.266 1.00 95.94 198 VAL A C 1
ATOM 1547 O O . VAL A 1 198 ? 20.283 0.920 -19.440 1.00 95.94 198 VAL A O 1
ATOM 1550 N N . GLY A 1 199 ? 21.004 -1.110 -20.078 1.00 93.44 199 GLY A N 1
ATOM 1551 C CA . GLY A 1 199 ? 21.671 -0.694 -21.310 1.00 93.44 199 GLY A CA 1
ATOM 1552 C C . GLY A 1 199 ? 20.714 -0.541 -22.495 1.00 93.44 199 GLY A C 1
ATOM 1553 O O . GLY A 1 199 ? 19.517 -0.786 -22.353 1.00 93.44 199 GLY A O 1
ATOM 1554 N N . PRO A 1 200 ? 21.221 -0.167 -23.684 1.00 93.94 200 PRO A N 1
ATOM 1555 C CA . PRO A 1 200 ? 20.388 0.112 -24.856 1.00 93.94 200 PRO A CA 1
ATOM 1556 C C . PRO A 1 200 ? 19.386 -1.000 -25.200 1.00 93.94 200 PRO A C 1
ATOM 1558 O O . PRO A 1 200 ? 18.216 -0.707 -25.420 1.00 93.94 200 PRO A O 1
ATOM 1561 N N . LYS A 1 201 ? 19.808 -2.274 -25.159 1.00 93.56 201 LYS A N 1
ATOM 1562 C CA . LYS A 1 201 ? 18.928 -3.428 -25.426 1.00 93.56 201 LYS A CA 1
ATOM 1563 C C . LYS A 1 201 ? 17.801 -3.557 -24.396 1.00 93.56 201 LYS A C 1
ATOM 1565 O O . LYS A 1 201 ? 16.643 -3.706 -24.768 1.00 93.56 201 LYS A O 1
ATOM 1570 N N . THR A 1 202 ? 18.132 -3.445 -23.107 1.00 95.69 202 THR A N 1
ATOM 1571 C CA . THR A 1 202 ? 17.143 -3.473 -22.021 1.00 95.69 202 THR A CA 1
ATOM 1572 C C . THR A 1 202 ? 16.158 -2.312 -22.150 1.00 95.69 202 THR A C 1
ATOM 1574 O O . THR A 1 202 ? 14.960 -2.521 -22.011 1.00 95.69 202 THR A O 1
ATOM 1577 N N . ARG A 1 203 ? 16.635 -1.099 -22.469 1.00 94.56 203 ARG A N 1
ATOM 1578 C CA . ARG A 1 203 ? 15.785 0.092 -22.658 1.00 94.56 203 ARG A CA 1
ATOM 1579 C C . ARG A 1 203 ? 14.838 -0.055 -23.844 1.00 94.56 203 ARG A C 1
ATOM 1581 O O . ARG A 1 203 ? 13.663 0.246 -23.698 1.00 94.56 203 ARG A O 1
ATOM 1588 N N . ALA A 1 204 ? 15.324 -0.572 -24.972 1.00 92.44 204 ALA A N 1
ATOM 1589 C CA . ALA A 1 204 ? 14.488 -0.840 -26.140 1.00 92.44 204 ALA A CA 1
ATOM 1590 C C . ALA A 1 204 ? 13.372 -1.846 -25.822 1.00 92.44 204 ALA A C 1
ATOM 1592 O O . ALA A 1 204 ? 12.219 -1.614 -26.169 1.00 92.44 204 ALA A O 1
ATOM 1593 N N . LYS A 1 205 ? 13.685 -2.926 -25.095 1.00 94.12 205 LYS A N 1
ATOM 1594 C CA . LYS A 1 205 ? 12.670 -3.908 -24.696 1.00 94.12 205 LYS A CA 1
ATOM 1595 C C . LYS A 1 205 ? 11.697 -3.356 -23.652 1.00 94.12 205 LYS A C 1
ATOM 1597 O O . LYS A 1 205 ? 10.509 -3.618 -23.749 1.00 94.12 205 LYS A O 1
ATOM 1602 N N . LEU A 1 206 ? 12.167 -2.577 -22.674 1.00 93.00 206 LEU A N 1
ATOM 1603 C CA . LEU A 1 206 ? 11.280 -1.873 -21.738 1.00 93.00 206 LEU A CA 1
ATOM 1604 C C . LEU A 1 206 ? 10.300 -0.982 -22.506 1.00 93.00 206 LEU A C 1
ATOM 1606 O O . LEU A 1 206 ? 9.106 -1.022 -22.234 1.00 93.00 206 LEU A O 1
ATOM 1610 N N . GLN A 1 207 ? 10.787 -0.236 -23.497 1.00 90.75 207 GLN A N 1
ATOM 1611 C CA . GLN A 1 207 ? 9.928 0.554 -24.367 1.00 90.75 207 GLN A CA 1
ATOM 1612 C C . GLN A 1 207 ? 8.914 -0.329 -25.104 1.00 90.75 207 GLN A C 1
ATOM 1614 O O . GLN A 1 207 ? 7.731 -0.048 -25.035 1.00 90.75 207 GLN A O 1
ATOM 1619 N N . GLU A 1 208 ? 9.332 -1.422 -25.736 1.00 89.06 208 GLU A N 1
ATOM 1620 C CA . GLU A 1 208 ? 8.424 -2.344 -26.437 1.00 89.06 208 GLU A CA 1
ATOM 1621 C C . GLU A 1 208 ? 7.310 -2.905 -25.538 1.00 89.06 208 GLU A C 1
ATOM 1623 O O . GLU A 1 208 ? 6.156 -2.955 -25.949 1.00 89.06 208 GLU A O 1
ATOM 1628 N N . ILE A 1 209 ? 7.637 -3.300 -24.304 1.00 87.19 209 ILE A N 1
ATOM 1629 C CA . ILE A 1 209 ? 6.679 -3.932 -23.384 1.00 87.19 209 ILE A CA 1
ATOM 1630 C C . ILE A 1 209 ? 5.720 -2.916 -22.748 1.00 87.19 209 ILE A C 1
ATOM 1632 O O . ILE A 1 209 ? 4.568 -3.246 -22.456 1.00 87.19 209 ILE A O 1
ATOM 1636 N N . PHE A 1 210 ? 6.182 -1.687 -22.511 1.00 84.25 210 PHE A N 1
ATOM 1637 C CA . PHE A 1 210 ? 5.450 -0.693 -21.722 1.00 84.25 210 PHE A CA 1
ATOM 1638 C C . PHE A 1 210 ? 4.942 0.515 -22.521 1.00 84.25 210 PHE A C 1
ATOM 1640 O O . PHE A 1 210 ? 4.222 1.341 -21.962 1.00 84.25 210 PHE A O 1
ATOM 1647 N N . ASN A 1 211 ? 5.278 0.639 -23.805 1.00 74.06 211 ASN A N 1
ATOM 1648 C CA . ASN A 1 211 ? 4.705 1.651 -24.687 1.00 74.06 211 ASN A CA 1
ATOM 1649 C C . ASN A 1 211 ? 3.285 1.218 -25.087 1.00 74.06 211 ASN A C 1
ATOM 1651 O O . ASN A 1 211 ? 3.108 0.468 -26.046 1.00 74.06 211 ASN A O 1
ATOM 1655 N N . ARG A 1 212 ? 2.303 1.650 -24.293 1.00 57.75 212 ARG A N 1
ATOM 1656 C CA . ARG A 1 212 ? 0.865 1.478 -24.531 1.00 57.75 212 ARG A CA 1
ATOM 1657 C C . ARG A 1 212 ? 0.253 2.768 -25.047 1.00 57.75 212 ARG A C 1
ATOM 1659 O O . ARG A 1 212 ? 0.675 3.834 -24.543 1.00 57.75 212 ARG A O 1
#

Radius of gyration: 24.15 Å; chains: 1; bounding box: 55×43×84 Å